Protein AF-A0A955SQE0-F1 (afdb_monomer)

Solvent-accessible surface area (backbone atoms only — not comparable to full-atom values): 15697 Å² total; per-residue (Å²): 133,98,72,90,83,87,70,55,76,90,47,38,69,68,58,36,74,71,44,60,68,70,58,31,35,57,57,47,22,46,52,68,59,46,54,46,37,74,74,75,44,63,48,78,67,49,50,52,51,53,49,46,44,50,53,52,46,59,72,72,52,54,89,82,44,66,64,66,40,36,45,58,29,38,19,47,23,47,47,42,50,53,54,48,60,70,39,79,82,28,72,89,54,41,72,68,50,52,59,51,48,52,51,45,43,61,47,44,78,75,45,61,44,72,88,66,30,67,68,52,27,52,41,32,32,35,26,36,38,45,48,22,69,75,47,81,57,75,66,22,52,49,36,33,59,57,26,50,60,50,45,53,55,47,44,71,69,36,44,39,97,55,18,37,37,50,62,50,15,54,34,54,35,44,40,50,50,47,42,53,51,52,34,38,73,67,33,43,87,83,39,41,69,56,33,61,69,64,43,47,62,52,50,50,37,31,41,55,30,50,60,64,61,36,45,97,89,52,46,74,57,72,40,69,85,30,64,84,88,78,36,74,56,58,66,56,52,26,52,75,66,72,46,75,85,69,84,82,55,58,66,45,79,30,75,79,55,19,39,36,32,40,41,59,94,92,47,74,49,79,44,84,74,39,68,82,44,55,92,86,106

Secondary structure (DSSP, 8-state):
--------TTTHHHHHTTS-HHHHHHHTT-HHHHHHHHHH---HHHHHHHHHHHHHHHHHS-TT-SGGG-HHHHHHHHHHHHHHHTSTT-GGGHHHHHHHHHHHHHHHHHH--TTT-HHHHHHHHHHHHHHHHH--SHHHHHHHHHHHHHHHHHHHHHB-TTS-BTT--HHHHHHHHHHHHHHHHHHTTTSHHHIIIIIHHHHHHHHHHHHHHS-TTSPPP--SS--TTSS--HHHHHHHHT-PPPPPPSEEEETTTTEEEEEETTEEEEEE-S-SS-TT-

Sequence (281 aa):
MNQDFAFDPNSIWEEVERLPPLVAETIHYHRFIYDWIRSEGLKDEDKRLVRKVIENWLASFPCGRGRAWHPFTVAYRSQVWIRILLEPQAEELFPKFHESLFLHGLYLEQNLETHLGGNHLFKDLSAMLMLSACFEGPTSERWFHSASQQLEREIDKQVLSDGGHYERSPMYHILVLGDLLDVRDLLQTVRSDWVANSLAPAIERMAHYLDRILHPDGEIPFFNDSVFNQAPSPALALKRAGLNRSEPNPLDLCEETGVARFTQGKLTLLFDCGKLGPDEL

Nearest PDB structures (foldseek):
  4fnv-assembly1_A  TM=7.902E-01  e=8.862E-08  Bacteroides thetaiotaomicron VPI-5482
  9dze-assembly1_B  TM=3.215E-01  e=1.327E+00  synthetic construct
  2r17-assembly2_D  TM=3.596E-01  e=5.379E+00  Homo sapiens
  8g9k-assembly1_A  TM=2.384E-01  e=2.991E+00  synthetic construct
  5jo8-assembly1_A  TM=2.023E-01  e=2.497E+00  Gallus gallus

Foldseek 3Di:
DPDDDDDDLQCRLVVLVVDDLVSSLVVLLVLVLLVCCVVPNCDPVSLVSVLSSLVVVCVPDPQPDDSSNQLLSLLSNLLSLLVCCPGPPCVVVCPSSVVVSVSSLVSLVPRQPPLVQALRNLSSLLSLLLSLLVDDDDSSVVSNVVSLVVVLVSLVVQQDPQLAGQLLELQSLLSSLVSLLSSCVSCCVPPVVSCVPRRLVSNLSSLVSLLQQADPVQDHDRQAPDDPPPGPRNVVSNVSNVHDRDDHDCWDASPASQWIWHDDDNDIDIDRPHDNGDPSD

Radius of gyration: 19.5 Å; Cα contacts (8 Å, |Δi|>4): 373; chains: 1; bounding box: 44×39×55 Å

pLDDT: mean 93.95, std 5.91, range [49.38, 98.81]

Mean predicted aligned error: 3.92 Å

Structure (mmCIF, N/CA/C/O backbone):
data_AF-A0A955SQE0-F1
#
_entry.id   AF-A0A955SQE0-F1
#
loop_
_atom_site.group_PDB
_atom_site.id
_atom_site.type_symbol
_atom_site.label_atom_id
_atom_site.label_alt_id
_atom_site.label_comp_id
_atom_site.label_asym_id
_atom_site.label_entity_id
_atom_site.label_seq_id
_atom_site.pdbx_PDB_ins_code
_atom_site.Cartn_x
_atom_site.Cartn_y
_atom_site.Cartn_z
_atom_site.occupancy
_atom_site.B_iso_or_equiv
_atom_site.auth_seq_id
_atom_site.auth_comp_id
_atom_site.auth_asym_id
_atom_site.auth_atom_id
_atom_site.pdbx_PDB_model_num
ATOM 1 N N . MET A 1 1 ? -9.727 -13.466 -5.197 1.00 49.38 1 MET A N 1
ATOM 2 C CA . MET A 1 1 ? -10.147 -14.155 -6.438 1.00 49.38 1 MET A CA 1
ATOM 3 C C . MET A 1 1 ? -9.518 -15.546 -6.413 1.00 49.38 1 MET A C 1
ATOM 5 O O . MET A 1 1 ? -8.303 -15.612 -6.342 1.00 49.38 1 MET A O 1
ATOM 9 N N . ASN A 1 2 ? -10.307 -16.627 -6.360 1.00 55.56 2 ASN A N 1
ATOM 10 C CA . ASN A 1 2 ? -9.814 -18.011 -6.201 1.00 55.56 2 ASN A CA 1
ATOM 11 C C . ASN A 1 2 ? -9.733 -18.723 -7.563 1.00 55.56 2 ASN A C 1
ATOM 13 O O . ASN A 1 2 ? -10.426 -19.715 -7.784 1.00 55.56 2 ASN A O 1
ATOM 17 N N . GLN A 1 3 ? -8.987 -18.157 -8.510 1.00 68.56 3 GLN A N 1
ATOM 18 C CA . GLN A 1 3 ? -8.774 -18.767 -9.822 1.00 68.56 3 GLN A CA 1
ATOM 19 C C . GLN A 1 3 ? -7.280 -18.811 -10.110 1.00 68.56 3 GLN A C 1
ATOM 21 O O . GLN A 1 3 ? -6.614 -17.778 -10.053 1.00 68.56 3 GLN A O 1
ATOM 26 N N . ASP A 1 4 ? -6.788 -20.005 -10.422 1.00 76.94 4 ASP A N 1
ATOM 27 C CA . ASP A 1 4 ? -5.413 -20.211 -10.852 1.00 76.94 4 ASP A CA 1
ATOM 28 C C . ASP A 1 4 ? -5.338 -20.029 -12.367 1.00 76.94 4 ASP A C 1
ATOM 30 O O . ASP A 1 4 ? -6.092 -20.649 -13.123 1.00 76.94 4 ASP A O 1
ATOM 34 N N . PHE A 1 5 ? -4.416 -19.179 -12.810 1.00 81.31 5 PHE A N 1
ATOM 35 C CA . PHE A 1 5 ? -4.117 -18.971 -14.220 1.00 81.31 5 PHE A CA 1
ATOM 36 C C . PHE A 1 5 ? -2.699 -19.456 -14.508 1.00 81.31 5 PHE A C 1
ATOM 38 O O . PHE A 1 5 ? -1.768 -19.155 -13.762 1.00 81.31 5 PHE A O 1
ATOM 45 N N . ALA A 1 6 ? -2.531 -20.187 -15.606 1.00 83.31 6 ALA A N 1
ATOM 46 C CA . ALA A 1 6 ? -1.227 -20.554 -16.140 1.00 83.31 6 ALA A CA 1
ATOM 47 C C . ALA A 1 6 ? -1.043 -19.831 -17.473 1.00 83.31 6 ALA A C 1
ATOM 49 O O . ALA A 1 6 ? -1.890 -19.960 -18.352 1.00 83.31 6 ALA A O 1
ATOM 50 N N . PHE A 1 7 ? 0.053 -19.087 -17.605 1.00 84.31 7 PHE A N 1
ATOM 51 C CA . PHE A 1 7 ? 0.367 -18.313 -18.803 1.00 84.31 7 PHE A CA 1
ATOM 52 C C . PHE A 1 7 ? 1.667 -18.810 -19.430 1.00 84.31 7 PHE A C 1
ATOM 54 O O . PHE A 1 7 ? 2.611 -19.150 -18.711 1.00 84.31 7 PHE A O 1
ATOM 61 N N . ASP A 1 8 ? 1.750 -18.795 -20.761 1.00 85.31 8 ASP A N 1
ATOM 62 C CA . ASP A 1 8 ? 3.036 -18.932 -21.444 1.00 85.31 8 ASP A CA 1
ATOM 63 C C . ASP A 1 8 ? 3.809 -17.603 -21.308 1.00 85.31 8 ASP A C 1
ATOM 65 O O . ASP A 1 8 ? 3.310 -16.553 -21.722 1.00 85.31 8 ASP A O 1
ATOM 69 N N . PRO A 1 9 ? 5.049 -17.600 -20.780 1.00 80.50 9 PRO A N 1
ATOM 70 C CA . PRO A 1 9 ? 5.869 -16.390 -20.689 1.00 80.50 9 PRO A CA 1
ATOM 71 C C . PRO A 1 9 ? 6.117 -15.662 -22.021 1.00 80.50 9 PRO A C 1
ATOM 73 O O . PRO A 1 9 ? 6.639 -14.549 -22.011 1.00 80.50 9 PRO A O 1
ATOM 76 N N . ASN A 1 10 ? 5.836 -16.290 -23.167 1.00 83.94 10 ASN A N 1
ATOM 77 C CA . ASN A 1 10 ? 5.928 -15.676 -24.493 1.00 83.94 10 ASN A CA 1
ATOM 78 C C . ASN A 1 10 ? 4.653 -14.932 -24.929 1.00 83.94 10 ASN A C 1
ATOM 80 O O . ASN A 1 10 ? 4.752 -14.069 -25.800 1.00 83.94 10 ASN A O 1
ATOM 84 N N . SER A 1 11 ? 3.486 -15.271 -24.373 1.00 88.38 11 SER A N 1
ATOM 85 C CA . SER A 1 11 ? 2.174 -14.739 -24.787 1.00 88.38 11 SER A CA 1
ATOM 86 C C . SER A 1 11 ? 1.304 -14.241 -23.633 1.00 88.38 11 SER A C 1
ATOM 88 O O . SER A 1 11 ? 0.173 -13.818 -23.874 1.00 88.38 11 SER A O 1
ATOM 90 N N . ILE A 1 12 ? 1.836 -14.221 -22.404 1.00 91.62 12 ILE A N 1
ATOM 91 C CA . ILE A 1 12 ? 1.128 -13.831 -21.177 1.00 91.62 12 ILE A CA 1
ATOM 92 C C . ILE A 1 12 ? 0.244 -12.598 -21.365 1.00 91.62 12 ILE A C 1
ATOM 94 O O . ILE A 1 12 ? -0.924 -12.622 -21.001 1.00 91.62 12 ILE A O 1
ATOM 98 N N . TRP A 1 13 ? 0.749 -11.534 -21.983 1.00 94.00 13 TRP A N 1
ATOM 99 C CA . TRP A 1 13 ? 0.010 -10.277 -22.087 1.00 94.00 13 TRP A CA 1
ATOM 100 C C . TRP A 1 13 ? -1.137 -10.297 -23.096 1.00 94.00 13 TRP A C 1
ATOM 102 O O . TRP A 1 13 ? -2.131 -9.602 -22.900 1.00 94.00 13 TRP A O 1
ATOM 112 N N . GLU A 1 14 ? -1.037 -11.116 -24.143 1.00 92.00 14 GLU A N 1
ATOM 113 C CA . GLU A 1 14 ? -2.155 -11.340 -25.061 1.00 92.00 14 GLU A CA 1
ATOM 114 C C . GLU A 1 14 ? -3.260 -12.159 -24.381 1.00 92.00 14 GLU A C 1
ATOM 116 O O . GLU A 1 14 ? -4.447 -11.892 -24.569 1.00 92.00 14 GLU A O 1
ATOM 121 N N . GLU A 1 15 ? -2.875 -13.142 -23.566 1.00 93.00 15 GLU A N 1
ATOM 122 C CA . GLU A 1 15 ? -3.807 -13.955 -22.786 1.00 93.00 15 GLU A CA 1
ATOM 123 C C . GLU A 1 15 ? -4.498 -13.127 -21.696 1.00 93.00 15 GLU A C 1
ATOM 125 O O . GLU A 1 15 ? -5.714 -13.225 -21.534 1.00 93.00 15 GLU A O 1
ATOM 130 N N . VAL A 1 16 ? -3.750 -12.258 -21.009 1.00 93.00 16 VAL A N 1
ATOM 131 C CA . VAL A 1 16 ? -4.264 -11.348 -19.975 1.00 93.00 16 VAL A CA 1
ATOM 132 C C . VAL A 1 16 ? -5.338 -10.415 -20.531 1.00 93.00 16 VAL A C 1
ATOM 134 O O . VAL A 1 16 ? -6.386 -10.267 -19.907 1.00 93.00 16 VAL A O 1
ATOM 137 N N . GLU A 1 17 ? -5.155 -9.851 -21.728 1.00 92.31 17 GLU A N 1
ATOM 138 C CA . GLU A 1 17 ? -6.157 -8.962 -22.342 1.00 92.31 17 GLU A CA 1
ATOM 139 C C . GLU A 1 17 ? -7.464 -9.671 -22.747 1.00 92.31 17 GLU A C 1
ATOM 141 O O . GLU A 1 17 ? -8.457 -9.010 -23.060 1.00 92.31 17 GLU A O 1
ATOM 146 N N . ARG A 1 18 ? -7.505 -11.010 -22.718 1.00 93.00 18 ARG A N 1
ATOM 147 C CA . ARG A 1 18 ? -8.726 -11.803 -22.954 1.00 93.00 18 ARG A CA 1
ATOM 148 C C . ARG A 1 18 ? -9.491 -12.124 -21.667 1.00 93.00 18 ARG A C 1
ATOM 150 O O . ARG A 1 18 ? -10.592 -12.672 -21.743 1.00 93.00 18 ARG A O 1
ATOM 157 N N . LEU A 1 19 ? -8.928 -11.814 -20.500 1.00 93.19 19 LEU A N 1
ATOM 158 C CA . LEU A 1 19 ? -9.557 -12.049 -19.200 1.00 93.19 19 LEU A CA 1
ATOM 159 C C . LEU A 1 19 ? -10.601 -10.970 -18.869 1.00 93.19 19 LEU A C 1
ATOM 161 O O . LEU A 1 19 ? -10.624 -9.906 -19.496 1.00 93.19 19 LEU A O 1
ATOM 165 N N . PRO A 1 20 ? -11.483 -11.204 -17.873 1.00 94.25 20 PRO A N 1
ATOM 166 C CA . PRO A 1 20 ? -12.405 -10.166 -17.433 1.00 94.25 20 PRO A CA 1
ATOM 167 C C . PRO A 1 20 ? -11.637 -8.918 -16.956 1.00 94.25 20 PRO A C 1
ATOM 169 O O . PRO A 1 20 ? -10.579 -9.069 -16.340 1.00 94.25 20 PRO A O 1
ATOM 172 N N . PRO A 1 21 ? -12.158 -7.695 -17.182 1.00 91.62 21 PRO A N 1
ATOM 173 C CA . PRO A 1 21 ? -11.388 -6.458 -17.021 1.00 91.62 21 PRO A CA 1
ATOM 174 C C . PRO A 1 21 ? -10.678 -6.304 -15.673 1.00 91.62 21 PRO A C 1
ATOM 176 O O . PRO A 1 21 ? -9.488 -6.011 -15.655 1.00 91.62 21 PRO A O 1
ATOM 179 N N . LEU A 1 22 ? -11.376 -6.571 -14.564 1.00 88.94 22 LEU A N 1
ATOM 180 C CA . LEU A 1 22 ? -10.802 -6.470 -13.219 1.00 88.94 22 LEU A CA 1
ATOM 181 C C . LEU A 1 22 ? -9.674 -7.490 -12.993 1.00 88.94 22 LEU A C 1
ATOM 183 O O . LEU A 1 22 ? -8.680 -7.188 -12.344 1.00 88.94 22 LEU A O 1
ATOM 187 N N . VAL A 1 23 ? -9.798 -8.695 -13.555 1.00 91.69 23 VAL A N 1
ATOM 188 C CA . VAL A 1 23 ? -8.747 -9.720 -13.465 1.00 91.69 23 VAL A CA 1
ATOM 189 C C . VAL A 1 23 ? -7.513 -9.263 -14.230 1.00 91.69 23 VAL A C 1
ATOM 191 O O . VAL A 1 23 ? -6.415 -9.267 -13.676 1.00 91.69 23 VAL A O 1
ATOM 194 N N . ALA A 1 24 ? -7.699 -8.811 -15.472 1.00 93.12 24 ALA A N 1
ATOM 195 C CA . ALA A 1 24 ? -6.610 -8.313 -16.303 1.00 93.12 24 ALA A CA 1
ATOM 196 C C . ALA A 1 24 ? -5.872 -7.146 -15.623 1.00 93.12 24 ALA A C 1
ATOM 198 O O . ALA A 1 24 ? -4.645 -7.143 -15.541 1.00 93.12 24 ALA A O 1
ATOM 199 N N . GLU A 1 25 ? -6.624 -6.205 -15.050 1.00 93.56 25 GLU A N 1
ATOM 200 C CA . GLU A 1 25 ? -6.087 -5.070 -14.299 1.00 93.56 25 GLU A CA 1
ATOM 201 C C . GLU A 1 25 ? -5.249 -5.513 -13.091 1.00 93.56 25 GLU A C 1
ATOM 203 O O . GLU A 1 25 ? -4.102 -5.091 -12.947 1.00 93.56 25 GLU A O 1
ATOM 208 N N . THR A 1 26 ? -5.745 -6.460 -12.286 1.00 92.38 26 THR A N 1
ATOM 209 C CA . THR A 1 26 ? -4.978 -6.982 -11.141 1.00 92.38 26 THR A CA 1
ATOM 210 C C . THR A 1 26 ? -3.695 -7.708 -11.550 1.00 92.38 26 THR A C 1
ATOM 212 O O . THR A 1 26 ? -2.695 -7.647 -10.833 1.00 92.38 26 THR A O 1
ATOM 215 N N . ILE A 1 27 ? -3.667 -8.359 -12.719 1.00 94.50 27 ILE A N 1
ATOM 216 C CA . ILE A 1 27 ? -2.445 -8.990 -13.235 1.00 94.50 27 ILE A CA 1
ATOM 217 C C . ILE A 1 27 ? -1.426 -7.921 -13.647 1.00 94.50 27 ILE A C 1
ATOM 219 O O . ILE A 1 27 ? -0.231 -8.106 -13.412 1.00 94.50 27 ILE A O 1
ATOM 223 N N . HIS A 1 28 ? -1.876 -6.763 -14.145 1.00 96.38 28 HIS A N 1
ATOM 224 C CA . HIS A 1 28 ? -1.021 -5.605 -14.432 1.00 96.38 28 HIS A CA 1
ATOM 225 C C . HIS A 1 28 ? -0.423 -4.917 -13.195 1.00 96.38 28 HIS A C 1
ATOM 227 O O . HIS A 1 28 ? 0.473 -4.082 -13.347 1.00 96.38 28 HIS A O 1
ATOM 233 N N . TYR A 1 29 ? -0.816 -5.307 -11.978 1.00 96.19 29 TYR A N 1
ATOM 234 C CA . TYR A 1 29 ? -0.094 -4.927 -10.756 1.00 96.19 29 TYR A CA 1
ATOM 235 C C . TYR A 1 29 ? 1.262 -5.634 -10.644 1.00 96.19 29 TYR A C 1
ATOM 237 O O . TYR A 1 29 ? 2.130 -5.194 -9.895 1.00 96.19 29 TYR A O 1
ATOM 245 N N . HIS A 1 30 ? 1.446 -6.744 -11.369 1.00 95.88 30 HIS A N 1
ATOM 246 C CA . HIS A 1 30 ? 2.646 -7.591 -11.367 1.00 95.88 30 HIS A CA 1
ATOM 247 C C . HIS A 1 30 ? 2.972 -8.188 -9.989 1.00 95.88 30 HIS A C 1
ATOM 249 O O . HIS A 1 30 ? 4.083 -8.666 -9.762 1.00 95.88 30 HIS A O 1
ATOM 255 N N . ARG A 1 31 ? 2.000 -8.205 -9.066 1.00 93.50 31 ARG A N 1
ATOM 256 C CA . ARG A 1 31 ? 2.168 -8.746 -7.710 1.00 93.50 31 ARG A CA 1
ATOM 257 C C . ARG A 1 31 ? 2.644 -10.201 -7.724 1.00 93.50 31 ARG A C 1
ATOM 259 O O . ARG A 1 31 ? 3.512 -10.548 -6.935 1.00 93.50 31 ARG A O 1
ATOM 266 N N . PHE A 1 32 ? 2.165 -11.003 -8.677 1.00 91.62 32 PHE A N 1
ATOM 267 C CA . PHE A 1 32 ? 2.580 -12.398 -8.846 1.00 91.62 32 PHE A CA 1
ATOM 268 C C . PHE A 1 32 ? 4.099 -12.565 -9.043 1.00 91.62 32 PHE A C 1
ATOM 270 O O . PHE A 1 32 ? 4.657 -13.568 -8.613 1.00 91.62 32 PHE A O 1
ATOM 277 N N . ILE A 1 33 ? 4.779 -11.585 -9.656 1.00 93.25 33 ILE A N 1
ATOM 278 C CA . ILE A 1 33 ? 6.238 -11.613 -9.834 1.00 93.25 33 ILE A CA 1
ATOM 279 C C . ILE A 1 33 ? 6.928 -11.462 -8.480 1.00 93.25 33 ILE A C 1
ATOM 281 O O . ILE A 1 33 ? 7.855 -12.202 -8.165 1.00 93.25 33 ILE A O 1
ATOM 285 N N . TYR A 1 34 ? 6.476 -10.505 -7.673 1.00 92.94 34 TYR A N 1
ATOM 286 C CA . TYR A 1 34 ? 7.045 -10.282 -6.350 1.00 92.94 34 TYR A CA 1
ATOM 287 C C . TYR A 1 34 ? 6.749 -11.451 -5.407 1.00 92.94 34 TYR A C 1
ATOM 289 O O . TYR A 1 34 ? 7.658 -11.921 -4.730 1.00 92.94 34 TYR A O 1
ATOM 297 N N . ASP A 1 35 ? 5.522 -11.974 -5.420 1.00 90.75 35 ASP A N 1
ATOM 298 C CA . ASP A 1 35 ? 5.147 -13.140 -4.617 1.00 90.75 35 ASP A CA 1
ATOM 299 C C . ASP A 1 35 ? 6.007 -14.371 -4.981 1.00 90.75 35 ASP A C 1
ATOM 301 O O . ASP A 1 35 ? 6.486 -15.057 -4.079 1.00 90.75 35 ASP A O 1
ATOM 305 N N . TRP A 1 36 ? 6.297 -14.589 -6.274 1.00 90.25 36 TRP A N 1
ATOM 306 C CA . TRP A 1 36 ? 7.232 -15.626 -6.740 1.00 90.25 36 TRP A CA 1
ATOM 307 C C . TRP A 1 36 ? 8.653 -15.419 -6.208 1.00 90.25 36 TRP A C 1
ATOM 309 O O . TRP A 1 36 ? 9.262 -16.339 -5.670 1.00 90.25 36 TRP A O 1
ATOM 319 N N . ILE A 1 37 ? 9.194 -14.203 -6.325 1.00 91.94 37 ILE A N 1
ATOM 320 C CA . ILE A 1 37 ? 10.549 -13.894 -5.839 1.00 91.94 37 ILE A CA 1
ATOM 321 C C . ILE A 1 37 ? 10.643 -14.118 -4.326 1.00 91.94 37 ILE A C 1
ATOM 323 O O . ILE A 1 37 ? 11.635 -14.649 -3.830 1.00 91.94 37 ILE A O 1
ATOM 327 N N . ARG A 1 38 ? 9.591 -13.761 -3.586 1.00 89.94 38 ARG A N 1
ATOM 328 C CA . ARG A 1 38 ? 9.507 -13.959 -2.136 1.00 89.94 38 ARG A CA 1
ATOM 329 C C . ARG A 1 38 ? 9.440 -15.434 -1.733 1.00 89.94 38 ARG A C 1
ATOM 331 O O . ARG A 1 38 ? 9.873 -15.745 -0.622 1.00 89.94 38 ARG A O 1
ATOM 338 N N . SER A 1 39 ? 8.907 -16.319 -2.580 1.00 89.69 39 SER A N 1
ATOM 339 C CA . SER A 1 39 ? 8.824 -17.759 -2.302 1.00 89.69 39 SER A CA 1
ATOM 340 C C . SER A 1 39 ? 10.058 -18.534 -2.769 1.00 89.69 39 SER A C 1
ATOM 342 O O . SER A 1 39 ? 10.586 -19.342 -2.008 1.00 89.69 39 SER A O 1
ATOM 344 N N . GLU A 1 40 ? 10.543 -18.274 -3.985 1.00 87.81 40 GLU A N 1
ATOM 345 C CA . GLU A 1 40 ? 11.593 -19.072 -4.642 1.00 87.81 40 GLU A CA 1
ATOM 346 C C . GLU A 1 40 ? 12.993 -18.436 -4.582 1.00 87.81 40 GLU A C 1
ATOM 348 O O . GLU A 1 40 ? 14.009 -19.112 -4.806 1.00 87.81 40 GLU A O 1
ATOM 353 N N . GLY A 1 41 ? 13.055 -17.142 -4.260 1.00 87.94 41 GLY A N 1
ATOM 354 C CA . GLY A 1 41 ? 14.237 -16.305 -4.426 1.00 87.94 41 GLY A CA 1
ATOM 355 C C . GLY A 1 41 ? 14.405 -15.808 -5.865 1.00 87.94 41 GLY A C 1
ATOM 356 O O . GLY A 1 41 ? 13.565 -16.024 -6.735 1.00 87.94 41 GLY A O 1
ATOM 357 N N . LEU A 1 42 ? 15.518 -15.119 -6.116 1.00 89.62 42 LEU A N 1
ATOM 358 C CA . LEU A 1 42 ? 15.847 -14.547 -7.421 1.00 89.62 42 LEU A CA 1
ATOM 359 C C . LEU A 1 42 ? 17.116 -15.206 -7.986 1.00 89.62 42 LEU A C 1
ATOM 361 O O . LEU A 1 42 ? 18.193 -14.607 -7.988 1.00 89.62 42 LEU A O 1
ATOM 365 N N . LYS A 1 43 ? 17.019 -16.465 -8.431 1.00 90.56 43 LYS A N 1
ATOM 366 C CA . LYS A 1 43 ? 18.139 -17.183 -9.073 1.00 90.56 43 LYS A CA 1
ATOM 367 C C . LYS A 1 43 ? 18.289 -16.721 -10.524 1.00 90.56 43 LYS A C 1
ATOM 369 O O . LYS A 1 43 ? 17.431 -16.034 -11.072 1.00 90.56 43 LYS A O 1
ATOM 374 N N . ASP A 1 44 ? 19.370 -17.113 -11.194 1.00 88.44 44 ASP A N 1
ATOM 375 C CA . ASP A 1 44 ? 19.643 -16.641 -12.561 1.00 88.44 44 ASP A CA 1
ATOM 376 C C . ASP A 1 44 ? 18.562 -17.037 -13.580 1.00 88.44 44 ASP A C 1
ATOM 378 O O . ASP A 1 44 ? 18.328 -16.317 -14.552 1.00 88.44 44 ASP A O 1
ATOM 382 N N . GLU A 1 45 ? 17.890 -18.172 -13.381 1.00 88.75 45 GLU A N 1
ATOM 383 C CA . GLU A 1 45 ? 16.743 -18.564 -14.206 1.00 88.75 45 GLU A CA 1
ATOM 384 C C . GLU A 1 45 ? 15.504 -17.699 -13.950 1.00 88.75 45 GLU A C 1
ATOM 386 O O . GLU A 1 45 ? 14.878 -17.257 -14.918 1.00 88.75 45 GLU A O 1
ATOM 391 N N . ASP A 1 46 ? 15.228 -17.35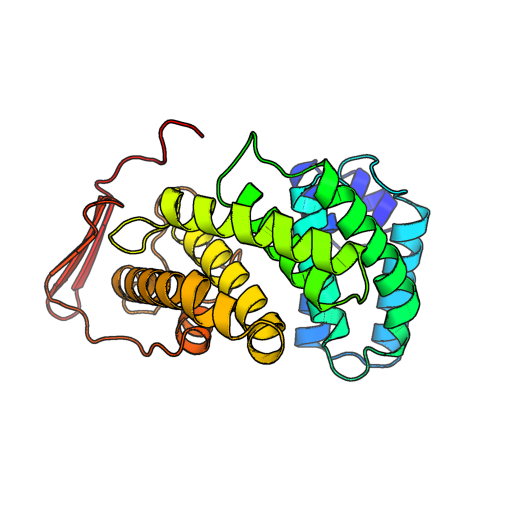8 -12.688 1.00 90.00 46 ASP A N 1
ATOM 392 C CA . ASP A 1 46 ? 14.144 -16.454 -12.301 1.00 90.00 46 ASP A CA 1
ATOM 393 C C . ASP A 1 46 ? 14.378 -15.056 -12.883 1.00 90.00 46 ASP A C 1
ATOM 395 O O . ASP A 1 46 ? 13.494 -14.497 -13.530 1.00 90.00 46 ASP A O 1
ATOM 399 N N . LYS A 1 47 ? 15.603 -14.517 -12.773 1.00 90.12 47 LYS A N 1
A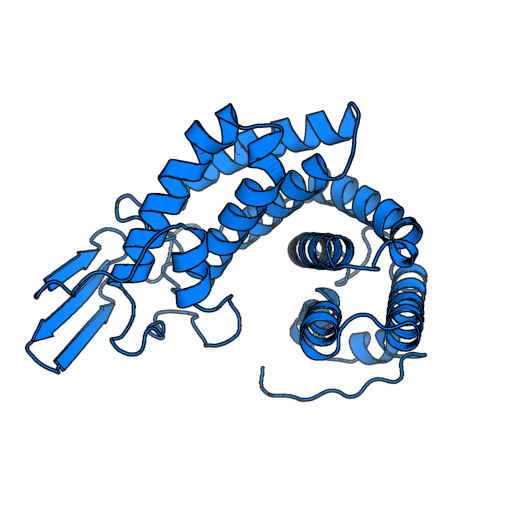TOM 400 C CA . LYS A 1 47 ? 15.978 -13.216 -13.366 1.00 90.12 47 LYS A CA 1
ATOM 401 C C . LYS A 1 47 ? 15.706 -13.179 -14.868 1.00 90.12 47 LYS A C 1
ATOM 403 O O . LYS A 1 47 ? 15.184 -12.188 -15.380 1.00 90.12 47 LYS A O 1
ATOM 408 N N . ARG A 1 48 ? 16.052 -14.253 -15.593 1.00 89.50 48 ARG A N 1
ATOM 409 C CA . ARG A 1 48 ? 15.790 -14.360 -17.040 1.00 89.50 48 ARG A CA 1
ATOM 410 C C . ARG A 1 48 ? 14.295 -14.369 -17.341 1.00 89.50 48 ARG A C 1
ATOM 412 O O . ARG A 1 48 ? 13.878 -13.688 -18.277 1.00 89.50 48 ARG A O 1
ATOM 419 N N . LEU A 1 49 ? 13.507 -15.113 -16.567 1.00 89.81 49 LEU A N 1
ATOM 420 C CA . LEU A 1 49 ? 12.058 -15.179 -16.738 1.00 89.81 49 LEU A CA 1
ATOM 421 C C . LEU A 1 49 ? 11.395 -13.826 -16.447 1.00 89.81 49 LEU A C 1
ATOM 423 O O . LEU A 1 49 ? 10.637 -13.333 -17.281 1.00 89.81 49 LEU A O 1
ATOM 427 N N . VAL A 1 50 ? 11.737 -13.192 -15.323 1.00 91.69 50 VAL A N 1
ATOM 428 C CA . VAL A 1 50 ? 11.232 -11.864 -14.943 1.00 91.69 50 VAL A CA 1
ATOM 429 C C . VAL A 1 50 ? 11.574 -10.837 -16.014 1.00 91.69 50 VAL A C 1
ATOM 431 O O . VAL A 1 50 ? 10.684 -10.137 -16.493 1.00 91.69 50 VAL A O 1
ATOM 434 N N . ARG A 1 51 ? 12.836 -10.786 -16.460 1.00 90.56 51 ARG A N 1
ATOM 435 C CA . ARG A 1 51 ? 13.262 -9.882 -17.536 1.00 90.56 51 ARG A CA 1
ATOM 436 C C . ARG A 1 51 ? 12.423 -10.086 -18.793 1.00 90.56 51 ARG A C 1
ATOM 438 O O . ARG A 1 51 ? 11.911 -9.115 -19.334 1.00 90.56 51 ARG A O 1
ATOM 445 N N . LYS A 1 52 ? 12.232 -11.335 -19.218 1.00 91.25 52 LYS A N 1
ATOM 446 C CA . LYS A 1 52 ? 11.443 -11.668 -20.408 1.00 91.25 52 LYS A CA 1
ATOM 447 C C . LYS A 1 52 ? 9.989 -11.204 -20.292 1.00 91.25 52 LYS A C 1
ATOM 449 O O . LYS A 1 52 ? 9.487 -10.563 -21.212 1.00 91.25 52 LYS A O 1
ATOM 454 N N . VAL A 1 53 ? 9.328 -11.497 -19.170 1.00 93.25 53 VAL A N 1
ATOM 455 C CA . VAL A 1 53 ? 7.934 -11.092 -18.918 1.00 93.25 53 VAL A CA 1
ATOM 456 C C . VAL A 1 53 ? 7.800 -9.567 -18.937 1.00 93.25 53 VAL A C 1
ATOM 458 O O . VAL A 1 53 ? 6.886 -9.033 -19.567 1.00 93.25 53 VAL A O 1
ATOM 461 N N . ILE A 1 54 ? 8.735 -8.856 -18.303 1.00 93.44 54 ILE A N 1
ATOM 462 C CA . ILE A 1 54 ? 8.731 -7.391 -18.218 1.00 93.44 54 ILE A CA 1
ATOM 463 C C . ILE A 1 54 ? 9.062 -6.741 -19.562 1.00 93.44 54 ILE A C 1
ATOM 465 O O . ILE A 1 54 ? 8.400 -5.788 -19.953 1.00 93.44 54 ILE A O 1
ATOM 469 N N . GLU A 1 55 ? 10.036 -7.251 -20.311 1.00 91.88 55 GLU A N 1
ATOM 470 C CA . GLU A 1 55 ? 10.355 -6.732 -21.646 1.00 91.88 55 GLU A CA 1
ATOM 471 C C . GLU A 1 55 ? 9.199 -6.943 -22.625 1.00 91.88 55 GLU A C 1
ATOM 473 O O . GLU A 1 55 ? 8.884 -6.041 -23.402 1.00 91.88 55 GLU A O 1
ATOM 478 N N . ASN A 1 56 ? 8.521 -8.092 -22.548 1.00 93.12 56 ASN A N 1
ATOM 479 C CA . ASN A 1 56 ? 7.300 -8.327 -23.311 1.00 93.12 56 ASN A CA 1
ATOM 480 C C . ASN A 1 56 ? 6.195 -7.340 -22.897 1.00 93.12 56 ASN A C 1
ATOM 482 O O . ASN A 1 56 ? 5.539 -6.775 -23.765 1.00 93.12 56 ASN A O 1
ATOM 486 N N . TRP A 1 57 ? 6.052 -7.046 -21.597 1.00 95.38 57 TRP A N 1
ATOM 487 C CA . TRP A 1 57 ? 5.079 -6.063 -21.104 1.00 95.38 57 TRP A CA 1
ATOM 488 C C . TRP A 1 57 ? 5.363 -4.664 -21.660 1.00 95.38 57 TRP A C 1
ATOM 490 O O . TRP A 1 57 ? 4.478 -4.021 -22.220 1.00 95.38 57 TRP A O 1
ATOM 500 N N . LEU A 1 58 ? 6.618 -4.217 -21.563 1.00 93.56 58 LEU A N 1
ATOM 501 C CA . LEU A 1 58 ? 7.061 -2.908 -22.047 1.00 93.56 58 LEU A CA 1
ATOM 502 C C . LEU A 1 58 ? 6.850 -2.750 -23.560 1.00 93.56 58 LEU A C 1
ATOM 504 O O . LEU A 1 58 ? 6.518 -1.660 -24.022 1.00 93.56 58 LEU A O 1
ATOM 508 N N . ALA A 1 59 ? 7.026 -3.827 -24.331 1.00 92.31 59 ALA A N 1
ATOM 509 C CA . ALA A 1 59 ? 6.778 -3.825 -25.770 1.00 92.31 59 ALA A CA 1
ATOM 510 C C . ALA A 1 59 ? 5.278 -3.769 -26.117 1.00 92.31 59 ALA A C 1
ATOM 512 O O . ALA A 1 59 ? 4.906 -3.158 -27.120 1.00 92.31 59 ALA A O 1
ATOM 513 N N . SER A 1 60 ? 4.424 -4.393 -25.302 1.00 93.19 60 SER A N 1
ATOM 514 C CA . SER A 1 60 ? 2.981 -4.496 -25.545 1.00 93.19 60 SER A CA 1
ATOM 515 C C . SER A 1 60 ? 2.177 -3.288 -25.055 1.00 93.19 60 SER A C 1
ATOM 517 O O . SER A 1 60 ? 1.169 -2.945 -25.674 1.00 93.19 60 SER A O 1
ATOM 519 N N . PHE A 1 61 ? 2.605 -2.625 -23.975 1.00 94.56 61 PHE A N 1
ATOM 520 C CA . PHE A 1 61 ? 1.824 -1.580 -23.300 1.00 94.56 61 PHE A CA 1
ATOM 521 C C . PHE A 1 61 ? 2.579 -0.246 -23.219 1.00 94.56 61 PHE A C 1
ATOM 523 O O . PHE A 1 61 ? 3.132 0.097 -22.169 1.00 94.56 61 PHE A O 1
ATOM 530 N N . PRO A 1 62 ? 2.590 0.552 -24.304 1.00 91.06 62 PRO A N 1
ATOM 531 C CA . PRO A 1 62 ? 3.209 1.874 -24.287 1.00 91.06 62 PRO A CA 1
ATOM 532 C C . PRO A 1 62 ? 2.540 2.806 -23.265 1.00 91.06 62 PRO A C 1
ATOM 534 O O . PRO A 1 62 ? 1.343 2.696 -22.996 1.00 91.06 62 PRO A O 1
ATOM 537 N N . CYS A 1 63 ? 3.325 3.756 -22.747 1.00 92.31 63 CYS A N 1
ATOM 538 C CA . CYS A 1 63 ? 2.915 4.693 -21.700 1.00 92.31 63 CYS A CA 1
ATOM 539 C C . CYS A 1 63 ? 1.558 5.367 -21.957 1.00 92.31 63 CYS A C 1
ATOM 541 O O . CYS A 1 63 ? 1.292 5.860 -23.057 1.00 92.31 63 CYS A O 1
ATOM 543 N N . GLY A 1 64 ? 0.716 5.389 -20.918 1.00 90.00 64 GLY A N 1
ATOM 544 C CA . GLY A 1 64 ? -0.571 6.083 -20.893 1.00 90.00 64 GLY A CA 1
ATOM 545 C C . GLY A 1 64 ? -1.683 5.434 -21.719 1.00 90.00 64 GLY A C 1
ATOM 546 O O . GLY A 1 64 ? -2.648 6.117 -22.062 1.00 90.00 64 GLY A O 1
ATOM 547 N N . ARG A 1 65 ? -1.566 4.149 -22.089 1.00 87.44 65 ARG A N 1
ATOM 548 C CA . ARG A 1 65 ? -2.576 3.463 -22.910 1.00 87.44 65 ARG A CA 1
ATOM 549 C C . ARG A 1 65 ? -3.198 2.252 -22.227 1.00 87.44 65 ARG A C 1
ATOM 551 O O . ARG A 1 65 ? -2.501 1.332 -21.810 1.00 87.44 65 ARG A O 1
ATOM 558 N N . GLY A 1 66 ? -4.528 2.209 -22.259 1.00 90.62 66 GLY A N 1
ATOM 559 C CA . GLY A 1 66 ? -5.317 1.054 -21.838 1.00 90.62 66 GLY A CA 1
ATOM 560 C C . GLY A 1 66 ? -5.263 0.786 -20.334 1.00 90.62 66 GLY A C 1
ATOM 561 O O . GLY A 1 66 ? -4.751 1.585 -19.552 1.00 90.62 66 GLY A O 1
ATOM 562 N N . ARG A 1 67 ? -5.796 -0.374 -19.944 1.00 90.75 67 ARG A N 1
ATOM 563 C CA . ARG A 1 67 ? -5.970 -0.783 -18.541 1.00 90.75 67 ARG A CA 1
ATOM 564 C C . ARG A 1 67 ? -4.655 -0.924 -17.781 1.00 90.75 67 ARG A C 1
ATOM 566 O O . ARG A 1 67 ? -4.572 -0.538 -16.623 1.00 90.75 67 ARG A O 1
ATOM 573 N N . ALA A 1 68 ? -3.599 -1.383 -18.454 1.00 95.12 68 ALA A N 1
ATOM 574 C CA . ALA A 1 68 ? -2.258 -1.473 -17.875 1.00 95.12 68 ALA A CA 1
ATOM 575 C C . ALA A 1 68 ? -1.721 -0.120 -17.357 1.00 95.12 68 ALA A C 1
ATOM 577 O O . ALA A 1 68 ? -0.805 -0.093 -16.528 1.00 95.12 68 ALA A O 1
ATOM 578 N N . TRP A 1 69 ? -2.289 0.992 -17.832 1.00 96.44 69 TRP A N 1
ATOM 579 C CA . TRP A 1 69 ? -1.921 2.352 -17.460 1.00 96.44 69 TRP A CA 1
ATOM 580 C C . TRP A 1 69 ? -3.015 3.113 -16.705 1.00 96.44 69 TRP A C 1
ATOM 582 O O . TRP A 1 69 ? -2.878 4.317 -16.548 1.00 96.44 69 TRP A O 1
ATOM 592 N N . HIS A 1 70 ? -4.060 2.454 -16.191 1.00 96.12 70 HIS A N 1
ATOM 593 C CA . HIS A 1 70 ? -4.930 3.100 -15.201 1.00 96.12 70 HIS A CA 1
ATOM 594 C C . HIS A 1 70 ? -4.101 3.568 -13.986 1.00 96.12 70 HIS A C 1
ATOM 596 O O . HIS A 1 70 ? -3.187 2.836 -13.590 1.00 96.12 70 HIS A O 1
ATOM 602 N N . PRO A 1 71 ? -4.374 4.744 -13.389 1.00 96.81 71 PRO A N 1
ATOM 603 C CA . PRO A 1 71 ? -3.496 5.324 -12.369 1.00 96.81 71 PRO A CA 1
ATOM 604 C C . PRO A 1 71 ? -3.270 4.406 -11.167 1.00 96.81 71 PRO A C 1
ATOM 606 O O . PRO A 1 71 ? -2.112 4.091 -10.890 1.00 96.81 71 PRO A O 1
ATOM 609 N N . PHE A 1 72 ? -4.334 3.839 -10.585 1.00 96.56 72 PHE A N 1
ATOM 610 C CA . PHE A 1 72 ? -4.211 2.860 -9.501 1.00 96.56 72 PHE A CA 1
ATOM 611 C C . PHE A 1 72 ? -3.295 1.686 -9.871 1.00 96.56 72 PHE A C 1
ATOM 613 O O . PHE A 1 72 ? -2.422 1.271 -9.106 1.00 96.5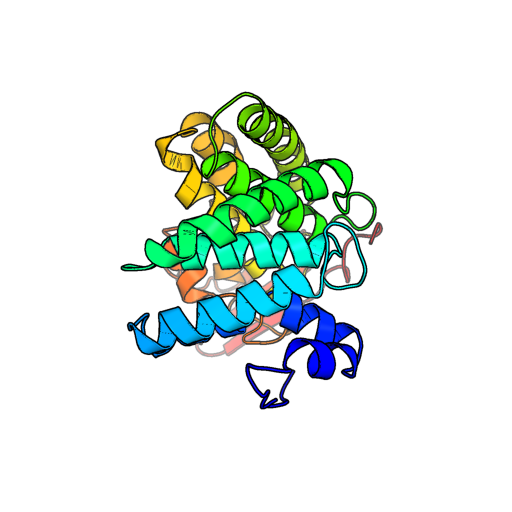6 72 PHE A O 1
ATOM 620 N N . THR A 1 73 ? -3.451 1.168 -11.093 1.00 97.38 73 THR A N 1
ATOM 621 C CA . THR A 1 73 ? -2.641 0.071 -11.636 1.00 97.38 73 THR A CA 1
ATOM 622 C C . THR A 1 73 ? -1.173 0.468 -11.762 1.00 97.38 73 THR A C 1
ATOM 624 O O . THR A 1 73 ? -0.285 -0.310 -11.403 1.00 97.38 73 THR A O 1
ATOM 627 N N . VAL A 1 74 ? -0.894 1.686 -12.235 1.00 98.44 74 VAL A N 1
ATOM 628 C CA . VAL A 1 74 ? 0.463 2.241 -12.340 1.00 98.44 74 VAL A CA 1
ATOM 629 C C . VAL A 1 74 ? 1.073 2.443 -10.956 1.00 98.44 74 VAL A C 1
ATOM 631 O O . VAL A 1 74 ? 2.231 2.073 -10.750 1.00 98.44 74 VAL A O 1
ATOM 634 N N . ALA A 1 75 ? 0.317 2.980 -10.001 1.00 98.44 75 ALA A N 1
ATOM 635 C CA . ALA A 1 75 ? 0.757 3.183 -8.629 1.00 98.44 75 ALA A CA 1
ATOM 636 C C . ALA A 1 75 ? 1.101 1.849 -7.959 1.00 98.44 75 ALA A C 1
ATOM 638 O O . ALA A 1 75 ? 2.225 1.663 -7.483 1.00 98.44 75 ALA A O 1
ATOM 639 N N . TYR A 1 76 ? 0.192 0.872 -8.020 1.00 97.94 76 TYR A N 1
ATOM 640 C CA . TYR A 1 76 ? 0.411 -0.461 -7.464 1.00 97.94 76 TYR A CA 1
ATOM 641 C C . TYR A 1 76 ? 1.632 -1.137 -8.093 1.00 97.94 76 TYR A C 1
ATOM 643 O O . TYR A 1 76 ? 2.525 -1.599 -7.375 1.00 97.94 76 TYR A O 1
ATOM 651 N N . ARG A 1 77 ? 1.717 -1.147 -9.431 1.00 98.19 77 ARG A N 1
ATOM 652 C CA . ARG A 1 77 ? 2.854 -1.729 -10.154 1.00 98.19 77 ARG A CA 1
ATOM 653 C C . ARG A 1 77 ? 4.166 -1.041 -9.791 1.00 98.19 77 ARG A C 1
ATOM 655 O O . ARG A 1 77 ? 5.161 -1.730 -9.597 1.00 98.19 77 ARG A O 1
ATOM 662 N N . SER A 1 78 ? 4.175 0.285 -9.654 1.00 98.50 78 SER A N 1
ATOM 663 C CA . SER A 1 78 ? 5.372 1.042 -9.265 1.00 98.50 78 SER A CA 1
ATOM 664 C C . SER A 1 78 ? 5.894 0.599 -7.908 1.00 98.50 78 SER A C 1
ATOM 666 O O . SER A 1 78 ? 7.074 0.287 -7.783 1.00 98.50 78 SER A O 1
ATOM 668 N N . GLN A 1 79 ? 5.018 0.474 -6.911 1.00 98.12 79 GLN A N 1
ATOM 669 C CA . GLN A 1 79 ? 5.430 -0.019 -5.600 1.00 98.12 79 GLN A CA 1
ATOM 670 C C . GLN A 1 79 ? 5.936 -1.465 -5.654 1.00 98.12 79 GLN A C 1
ATOM 672 O O . GLN A 1 79 ? 6.944 -1.788 -5.033 1.00 98.12 79 GLN A O 1
ATOM 677 N N . VAL A 1 80 ? 5.254 -2.351 -6.392 1.00 97.19 80 VAL A N 1
ATOM 678 C CA . VAL A 1 80 ? 5.691 -3.747 -6.575 1.00 97.19 80 VAL A CA 1
ATOM 679 C C . VAL A 1 80 ? 7.082 -3.796 -7.203 1.00 97.19 80 VAL A C 1
ATOM 681 O O . VAL A 1 80 ? 7.954 -4.506 -6.716 1.00 97.19 80 VAL A O 1
ATOM 684 N N . TRP A 1 81 ? 7.312 -3.009 -8.248 1.00 97.69 81 TRP A N 1
ATOM 685 C CA . TRP A 1 81 ? 8.588 -2.948 -8.952 1.00 97.69 81 TRP A CA 1
ATOM 686 C C . TRP A 1 81 ? 9.700 -2.382 -8.075 1.00 97.69 81 TRP A C 1
ATOM 688 O O . TRP A 1 81 ? 10.786 -2.947 -8.060 1.00 97.69 81 TRP A O 1
ATOM 698 N N . ILE A 1 82 ? 9.428 -1.341 -7.285 1.00 97.31 82 ILE A N 1
ATOM 699 C CA . ILE A 1 82 ? 10.385 -0.825 -6.298 1.00 97.31 82 ILE A CA 1
ATOM 700 C C . ILE A 1 82 ? 10.761 -1.922 -5.295 1.00 97.31 82 ILE A C 1
ATOM 702 O O . ILE A 1 82 ? 11.945 -2.138 -5.063 1.00 97.31 82 ILE A O 1
ATOM 706 N N . ARG A 1 83 ? 9.790 -2.679 -4.760 1.00 95.19 83 ARG A N 1
ATOM 707 C CA . ARG A 1 83 ? 10.074 -3.802 -3.845 1.00 95.19 83 ARG A CA 1
ATOM 708 C C . ARG A 1 83 ? 10.922 -4.892 -4.509 1.00 95.19 83 ARG A C 1
ATOM 710 O O . ARG A 1 83 ? 11.861 -5.367 -3.885 1.00 95.19 83 ARG A O 1
ATOM 717 N N . ILE A 1 84 ? 10.658 -5.232 -5.774 1.00 94.88 84 ILE A N 1
ATOM 718 C CA . ILE A 1 84 ? 11.491 -6.172 -6.548 1.00 94.88 84 ILE A CA 1
ATOM 719 C C . ILE A 1 84 ? 12.936 -5.668 -6.659 1.00 94.88 84 ILE A C 1
ATOM 721 O O . ILE A 1 84 ? 13.864 -6.448 -6.481 1.00 94.88 84 ILE A O 1
ATOM 725 N N . LEU A 1 85 ? 13.146 -4.377 -6.934 1.00 94.06 85 LEU A N 1
ATOM 726 C CA . LEU A 1 85 ? 14.492 -3.805 -7.061 1.00 94.06 85 LEU A CA 1
ATOM 727 C C . LEU A 1 85 ? 15.252 -3.719 -5.729 1.00 94.06 85 LEU A C 1
ATOM 729 O O . LEU A 1 85 ? 16.471 -3.573 -5.741 1.00 94.06 85 LEU A O 1
ATOM 733 N N . LEU A 1 86 ? 14.554 -3.813 -4.596 1.00 92.88 86 LEU A N 1
ATOM 734 C CA . LEU A 1 86 ? 15.160 -3.883 -3.265 1.00 92.88 86 LEU A CA 1
ATOM 735 C C . LEU A 1 86 ? 15.542 -5.314 -2.854 1.00 92.88 86 LEU A C 1
ATOM 737 O O . LEU A 1 86 ? 16.206 -5.487 -1.831 1.00 92.88 86 LEU A O 1
ATOM 741 N N . GLU A 1 87 ? 15.135 -6.336 -3.614 1.00 92.56 87 GLU A N 1
ATOM 742 C CA . GLU A 1 87 ? 15.523 -7.717 -3.331 1.00 92.56 87 GLU A CA 1
ATOM 743 C C . GLU A 1 87 ? 17.017 -7.946 -3.630 1.00 92.56 87 GLU A C 1
ATOM 745 O O . GLU A 1 87 ? 17.570 -7.377 -4.580 1.00 92.56 87 GLU A O 1
ATOM 750 N N . PRO A 1 88 ? 17.701 -8.809 -2.856 1.00 89.75 88 PRO A N 1
ATOM 751 C CA . PRO A 1 88 ? 19.082 -9.168 -3.143 1.00 89.75 88 PRO A CA 1
ATOM 752 C C . PRO A 1 88 ? 19.232 -9.732 -4.563 1.00 89.75 88 PRO A C 1
ATOM 754 O O . PRO A 1 88 ? 18.443 -10.578 -4.981 1.00 89.75 88 PRO A O 1
ATOM 757 N N . GLN A 1 89 ? 20.302 -9.349 -5.267 1.00 88.69 89 GLN A N 1
ATOM 758 C CA . GLN A 1 89 ? 20.625 -9.806 -6.630 1.00 88.69 89 GLN A CA 1
ATOM 759 C C . GLN A 1 89 ? 19.724 -9.247 -7.750 1.00 88.69 89 GLN A C 1
ATOM 761 O O . GLN A 1 89 ? 19.735 -9.772 -8.871 1.00 88.69 89 GLN A O 1
ATOM 766 N N . ALA A 1 90 ? 18.930 -8.209 -7.470 1.00 91.38 90 ALA A N 1
ATOM 767 C CA . ALA A 1 90 ? 18.057 -7.578 -8.456 1.00 91.38 90 ALA A CA 1
ATOM 768 C C . ALA A 1 90 ? 18.783 -6.604 -9.404 1.00 91.38 90 ALA A C 1
ATOM 770 O O . ALA A 1 90 ? 18.152 -6.099 -10.331 1.00 91.38 90 ALA A O 1
ATOM 771 N N . GLU A 1 91 ? 20.089 -6.355 -9.235 1.00 91.12 91 GLU A N 1
ATOM 772 C CA . GLU A 1 91 ? 20.846 -5.309 -9.944 1.00 91.12 91 GLU A CA 1
ATOM 773 C C . GLU A 1 91 ? 20.740 -5.434 -11.471 1.00 91.12 91 GLU A C 1
ATOM 775 O O . GLU A 1 91 ? 20.641 -4.438 -12.187 1.00 91.12 91 GLU A O 1
ATOM 780 N N . GLU A 1 92 ? 20.689 -6.659 -11.998 1.00 88.38 92 GLU A N 1
ATOM 781 C CA . GLU A 1 92 ? 20.556 -6.882 -13.440 1.00 88.38 92 GLU A CA 1
ATOM 782 C C . GLU A 1 92 ? 19.171 -6.533 -14.018 1.00 88.38 92 GLU A C 1
ATOM 784 O O . GLU A 1 92 ? 19.005 -6.501 -15.243 1.00 88.38 92 GLU A O 1
ATOM 789 N N . LEU A 1 93 ? 18.158 -6.342 -13.169 1.00 88.75 93 LEU A N 1
ATOM 790 C CA . LEU A 1 93 ? 16.812 -5.918 -13.568 1.00 88.75 93 LEU A CA 1
ATOM 791 C C . LEU A 1 93 ? 16.697 -4.387 -13.629 1.00 88.75 93 LEU A C 1
ATOM 793 O O . LEU A 1 93 ? 15.793 -3.866 -14.288 1.00 88.75 93 LEU A O 1
ATOM 797 N N . PHE A 1 94 ? 17.631 -3.662 -12.999 1.00 89.88 94 PHE A N 1
ATOM 798 C CA . PHE A 1 94 ? 17.541 -2.216 -12.783 1.00 89.88 94 PHE A CA 1
ATOM 799 C C . PHE A 1 94 ? 17.330 -1.416 -14.070 1.00 89.88 94 PHE A C 1
ATOM 801 O O . PHE A 1 94 ? 16.402 -0.614 -14.083 1.00 89.88 94 PHE A O 1
ATOM 808 N N . PRO A 1 95 ? 18.092 -1.608 -15.168 1.00 88.56 95 PRO A N 1
ATOM 809 C CA . PRO A 1 95 ? 18.015 -0.690 -16.306 1.00 88.56 95 PRO A CA 1
ATOM 810 C C . PRO A 1 95 ? 16.610 -0.566 -16.913 1.00 88.56 95 PRO A C 1
ATOM 812 O O . PRO A 1 95 ? 16.149 0.542 -17.175 1.00 88.56 95 PRO A O 1
ATOM 815 N N . LYS A 1 96 ? 15.903 -1.692 -17.095 1.00 86.06 96 LYS A N 1
ATOM 816 C CA . LYS A 1 96 ? 14.554 -1.709 -17.687 1.00 86.06 96 LYS A CA 1
ATOM 817 C C . LYS A 1 96 ? 13.485 -1.208 -16.726 1.00 86.06 96 LYS A C 1
ATOM 819 O O . LYS A 1 96 ? 12.591 -0.470 -17.133 1.00 86.06 96 LYS A O 1
ATOM 824 N N . PHE A 1 97 ? 13.583 -1.589 -15.456 1.00 92.19 97 PHE A N 1
ATOM 825 C CA . PHE A 1 97 ? 12.637 -1.136 -14.444 1.00 92.19 97 PHE A CA 1
ATOM 826 C C . PHE A 1 97 ? 12.790 0.361 -14.182 1.00 92.19 97 PHE A C 1
ATOM 828 O O . PHE A 1 97 ? 11.793 1.067 -14.136 1.00 92.19 97 PHE A O 1
ATOM 835 N N . HIS A 1 98 ? 14.021 0.853 -14.059 1.00 92.12 98 HIS A N 1
ATOM 836 C CA . HIS A 1 98 ? 14.327 2.242 -13.734 1.00 92.12 98 HIS A CA 1
ATOM 837 C C . HIS A 1 98 ? 13.788 3.220 -14.788 1.00 92.12 98 HIS A C 1
ATOM 839 O O . HIS A 1 98 ? 13.120 4.189 -14.437 1.00 92.12 98 HIS A O 1
ATOM 845 N N . GLU A 1 99 ? 14.000 2.951 -16.081 1.00 92.56 99 GLU A N 1
ATOM 846 C CA . GLU A 1 99 ? 13.455 3.791 -17.160 1.00 92.56 99 GLU A CA 1
ATOM 847 C C . GLU A 1 99 ? 11.918 3.842 -17.122 1.00 92.56 99 GLU A C 1
ATOM 849 O O . GLU A 1 99 ? 11.317 4.916 -17.167 1.00 92.56 99 GLU A O 1
ATOM 854 N N . SER A 1 100 ? 11.268 2.688 -16.965 1.00 95.50 100 SER A N 1
ATOM 855 C CA . SER A 1 100 ? 9.806 2.616 -16.913 1.00 95.50 100 SER A CA 1
ATOM 856 C C . SER A 1 100 ? 9.220 3.203 -15.627 1.00 95.50 100 SER A C 1
ATOM 858 O O . SER A 1 100 ? 8.156 3.811 -15.677 1.00 95.50 100 SER A O 1
ATOM 860 N N . LEU A 1 101 ? 9.888 3.055 -14.480 1.00 97.75 101 LEU A N 1
ATOM 861 C CA . LEU A 1 101 ? 9.470 3.664 -13.213 1.00 97.75 101 LEU A CA 1
ATOM 862 C C . LEU A 1 101 ? 9.507 5.190 -13.304 1.00 97.75 101 LEU A C 1
ATOM 864 O O . LEU A 1 101 ? 8.612 5.855 -12.787 1.00 97.75 101 LEU A O 1
ATOM 868 N N . PHE A 1 102 ? 10.478 5.754 -14.026 1.00 97.44 102 PHE A N 1
ATOM 869 C CA . PHE A 1 102 ? 10.494 7.191 -14.281 1.00 97.44 102 PHE A CA 1
ATOM 870 C C . PHE A 1 102 ? 9.274 7.625 -15.109 1.00 97.44 102 PHE A C 1
ATOM 872 O O . PHE A 1 102 ? 8.627 8.622 -14.786 1.00 97.44 102 PHE A O 1
ATOM 879 N N . LEU A 1 103 ? 8.903 6.844 -16.133 1.00 97.06 103 LEU A N 1
ATOM 880 C CA . LEU A 1 103 ? 7.678 7.076 -16.909 1.00 97.06 103 LEU A CA 1
ATOM 881 C C . LEU A 1 103 ? 6.407 6.909 -16.063 1.00 97.06 103 LEU A C 1
ATOM 883 O O . LEU A 1 103 ? 5.469 7.683 -16.244 1.00 97.06 103 LEU A O 1
ATOM 887 N N . HIS A 1 104 ? 6.373 5.952 -15.130 1.00 98.19 104 HIS A N 1
ATOM 888 C CA . HIS A 1 104 ? 5.273 5.824 -14.171 1.00 98.19 104 HIS A CA 1
ATOM 889 C C . HIS A 1 104 ? 5.131 7.092 -13.322 1.00 98.19 104 HIS A C 1
ATOM 891 O O . HIS A 1 104 ? 4.021 7.589 -13.174 1.00 98.19 104 HIS A O 1
ATOM 897 N N . GLY A 1 105 ? 6.237 7.652 -12.819 1.00 98.12 105 GLY A N 1
ATOM 898 C CA . GLY A 1 105 ? 6.219 8.894 -12.040 1.00 98.12 105 GLY A CA 1
ATOM 899 C C . GLY A 1 105 ? 5.701 10.092 -12.832 1.00 98.12 105 GLY A C 1
ATOM 900 O O . GLY A 1 105 ? 4.821 10.804 -12.354 1.00 98.12 105 GLY A O 1
ATOM 901 N N . LEU A 1 106 ? 6.170 10.271 -14.073 1.00 97.81 106 LEU A N 1
ATOM 902 C CA . LEU A 1 106 ? 5.664 11.326 -14.962 1.00 97.81 106 LEU A CA 1
ATOM 903 C C . LEU A 1 106 ? 4.170 11.163 -15.266 1.00 97.81 106 LEU A C 1
ATOM 905 O O . LEU A 1 106 ? 3.449 12.153 -15.373 1.00 97.81 106 LEU A O 1
ATOM 909 N N . TYR A 1 107 ? 3.710 9.920 -15.422 1.00 98.19 107 TYR A N 1
ATOM 910 C CA . TYR A 1 107 ? 2.304 9.622 -15.658 1.00 98.19 107 TYR A CA 1
ATOM 911 C C . TYR A 1 107 ? 1.450 9.923 -14.420 1.00 98.19 107 TYR A C 1
ATOM 913 O O . TYR A 1 107 ? 0.463 10.650 -14.533 1.00 98.19 107 TYR A O 1
ATOM 921 N N . LEU A 1 108 ? 1.838 9.424 -13.243 1.00 98.06 108 LEU A N 1
ATOM 922 C CA . LEU A 1 108 ? 1.107 9.641 -11.990 1.00 98.06 108 LEU A CA 1
ATOM 923 C C . LEU A 1 108 ? 1.021 11.127 -11.628 1.00 98.06 108 LEU A C 1
ATOM 925 O O . LEU A 1 108 ? -0.058 11.582 -11.266 1.00 98.06 108 LEU A O 1
ATOM 929 N N . GLU A 1 109 ? 2.096 11.902 -11.832 1.00 97.19 109 GLU A N 1
ATOM 930 C CA . GLU A 1 109 ? 2.115 13.363 -11.611 1.00 97.19 109 GLU A CA 1
ATOM 931 C C . GLU A 1 109 ? 0.965 14.086 -12.344 1.00 97.19 109 GLU A C 1
ATOM 933 O O . GLU A 1 109 ? 0.502 15.128 -11.885 1.00 97.19 109 GLU A O 1
ATOM 938 N N . GLN A 1 110 ? 0.475 13.534 -13.459 1.00 96.69 110 GLN A N 1
ATOM 939 C CA . GLN A 1 110 ? -0.590 14.123 -14.277 1.00 96.69 110 GLN A CA 1
ATOM 940 C C . GLN A 1 110 ? -1.958 13.444 -14.126 1.00 96.69 110 GLN A C 1
ATOM 942 O O . GLN A 1 110 ? -2.944 13.979 -14.629 1.00 96.69 110 GLN A O 1
ATOM 947 N N . ASN A 1 111 ? -2.032 12.273 -13.486 1.00 97.06 111 ASN A N 1
ATOM 948 C CA . ASN A 1 111 ? -3.214 11.404 -13.535 1.00 97.06 111 ASN A CA 1
ATOM 949 C C . ASN A 1 111 ? -3.667 10.890 -12.158 1.00 97.06 111 ASN A C 1
ATOM 951 O O . ASN A 1 111 ? -4.378 9.894 -12.105 1.00 97.06 111 ASN A O 1
ATOM 955 N N . LEU A 1 112 ? -3.284 11.555 -11.061 1.00 96.31 112 LEU A N 1
ATOM 956 C CA . LEU A 1 112 ? -3.754 11.206 -9.713 1.00 96.31 112 LEU A CA 1
ATOM 957 C C . LEU A 1 112 ? -5.289 11.082 -9.659 1.00 96.31 112 LEU A C 1
ATOM 959 O O . LEU A 1 112 ? -6.013 11.976 -10.119 1.00 96.31 112 LEU A O 1
ATOM 963 N N . GLU A 1 113 ? -5.795 10.030 -9.016 1.00 95.00 113 GLU A N 1
ATOM 964 C CA . GLU A 1 113 ? -7.226 9.718 -8.877 1.00 95.00 113 GLU A CA 1
ATOM 965 C C . GLU A 1 113 ? -7.948 10.598 -7.841 1.00 95.00 113 GLU A C 1
ATOM 967 O O . GLU A 1 113 ? -8.759 10.142 -7.043 1.00 95.00 113 GLU A O 1
ATOM 972 N N . THR A 1 114 ? -7.707 11.909 -7.881 1.00 92.12 114 THR A N 1
ATOM 973 C CA . THR A 1 114 ? -8.310 12.912 -6.977 1.00 92.12 114 THR A CA 1
ATOM 974 C C . THR A 1 114 ? -9.841 12.938 -6.988 1.00 92.12 114 THR A C 1
ATOM 976 O O . THR A 1 114 ? -10.453 13.374 -6.017 1.00 92.12 114 THR A O 1
ATOM 979 N N . HIS A 1 115 ? -10.458 12.467 -8.073 1.00 88.25 115 HIS A N 1
ATOM 980 C CA . HIS A 1 115 ? -11.907 12.357 -8.225 1.00 88.25 115 HIS A CA 1
ATOM 981 C C . HIS A 1 115 ? -12.488 11.095 -7.575 1.00 88.25 115 HIS A C 1
ATOM 983 O O . HIS A 1 115 ? -13.648 11.125 -7.180 1.00 88.25 115 HIS A O 1
ATOM 989 N N . LEU A 1 116 ? -11.703 10.015 -7.473 1.00 88.38 116 LEU A N 1
ATOM 990 C CA . LEU A 1 116 ? -12.078 8.822 -6.713 1.00 88.38 116 LEU A CA 1
ATOM 991 C C . LEU A 1 116 ? -11.737 9.012 -5.237 1.00 88.38 116 LEU A C 1
ATOM 993 O O . LEU A 1 116 ? -12.504 8.606 -4.385 1.00 88.38 116 LEU A O 1
ATOM 997 N N . GLY A 1 117 ? -10.614 9.659 -4.914 1.00 91.94 117 GLY A N 1
ATOM 998 C CA . GLY A 1 117 ? -10.177 9.827 -3.531 1.00 91.94 117 GLY A CA 1
ATOM 999 C C . GLY A 1 117 ? -9.806 8.490 -2.887 1.00 91.94 117 GLY A C 1
ATOM 1000 O O . GLY A 1 117 ? -9.304 7.581 -3.544 1.00 91.94 117 GLY A O 1
ATOM 1001 N N . GLY A 1 118 ? -10.017 8.385 -1.582 1.00 93.81 118 GLY A N 1
ATOM 1002 C CA . GLY A 1 118 ? -9.921 7.124 -0.862 1.00 93.81 118 GLY A CA 1
ATOM 1003 C C . GLY A 1 118 ? -8.567 6.436 -0.897 1.00 93.81 118 GLY A C 1
ATOM 1004 O O . GLY A 1 118 ? -7.514 7.064 -1.054 1.00 93.81 118 GLY A O 1
ATOM 1005 N N . ASN A 1 119 ? -8.623 5.117 -0.749 1.00 94.75 119 ASN A N 1
ATOM 1006 C CA . ASN 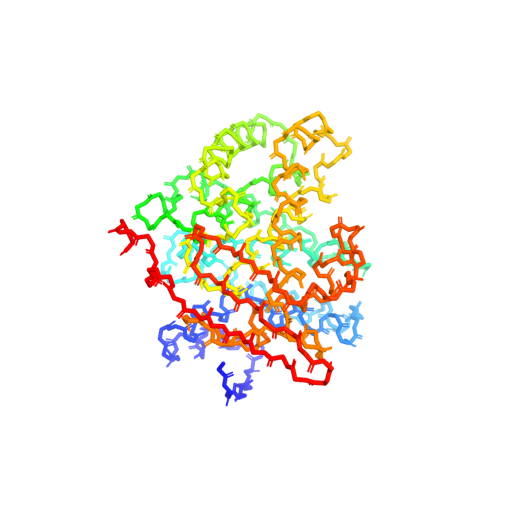A 1 119 ? -7.493 4.208 -0.811 1.00 94.75 119 ASN A CA 1
ATOM 1007 C C . ASN A 1 119 ? -6.788 4.291 -2.176 1.00 94.75 119 ASN A C 1
ATOM 1009 O O . ASN A 1 119 ? -5.572 4.122 -2.237 1.00 94.75 119 ASN A O 1
ATOM 1013 N N . HIS A 1 120 ? -7.519 4.650 -3.236 1.00 95.94 120 HIS A N 1
ATOM 1014 C CA . HIS A 1 120 ? -6.978 4.897 -4.569 1.00 95.94 120 HIS A CA 1
ATOM 1015 C C . HIS A 1 120 ? -6.018 6.089 -4.592 1.00 95.94 120 HIS A C 1
ATOM 1017 O O . HIS A 1 120 ? -4.838 5.940 -4.911 1.00 95.94 120 HIS A O 1
ATOM 1023 N N . LEU A 1 121 ? -6.477 7.260 -4.147 1.00 97.12 121 LEU A N 1
ATOM 1024 C CA . LEU A 1 121 ? -5.629 8.448 -4.071 1.00 97.12 121 LEU A CA 1
ATOM 1025 C C . LEU A 1 121 ? -4.456 8.249 -3.096 1.00 97.12 121 LEU A C 1
ATOM 1027 O O . LEU A 1 121 ? -3.340 8.685 -3.376 1.00 97.12 121 LEU A O 1
ATOM 1031 N N . PHE A 1 122 ? -4.670 7.545 -1.979 1.00 97.06 122 PHE A N 1
ATOM 1032 C CA . PHE A 1 122 ? -3.579 7.162 -1.075 1.00 97.06 122 PHE A CA 1
ATOM 1033 C C . PHE A 1 122 ? -2.526 6.296 -1.762 1.00 97.06 122 PHE A C 1
ATOM 1035 O O . PHE A 1 122 ? -1.328 6.502 -1.535 1.00 97.06 122 PHE A O 1
ATOM 1042 N N . LYS A 1 123 ? -2.957 5.354 -2.610 1.00 98.31 123 LYS A N 1
ATOM 1043 C CA . LYS A 1 123 ? -2.065 4.485 -3.376 1.00 98.31 123 LYS A CA 1
ATOM 1044 C C . LYS A 1 123 ? -1.205 5.293 -4.333 1.00 98.31 123 LYS A C 1
ATOM 1046 O O . LYS A 1 123 ? 0.016 5.123 -4.341 1.00 98.31 123 LYS A O 1
ATOM 1051 N N . ASP A 1 124 ? -1.837 6.190 -5.083 1.00 98.62 124 ASP A N 1
ATOM 1052 C CA . ASP A 1 124 ? -1.185 7.060 -6.058 1.00 98.62 124 ASP A CA 1
ATOM 1053 C C . ASP A 1 124 ? -0.131 7.956 -5.399 1.00 98.62 124 ASP A C 1
ATOM 1055 O O . ASP A 1 124 ? 1.035 7.964 -5.806 1.00 98.62 124 ASP A O 1
ATOM 1059 N N . LEU A 1 125 ? -0.518 8.666 -4.334 1.00 98.69 125 LEU A N 1
ATOM 1060 C CA . LEU A 1 125 ? 0.367 9.575 -3.603 1.00 98.69 125 LEU A CA 1
ATOM 1061 C C . LEU A 1 125 ? 1.533 8.825 -2.954 1.00 98.69 125 LEU A C 1
ATOM 1063 O O . LEU A 1 125 ? 2.685 9.249 -3.066 1.00 98.69 125 LEU A O 1
ATOM 1067 N N . SER A 1 126 ? 1.255 7.679 -2.329 1.00 98.56 126 SER A N 1
ATOM 1068 C CA . SER A 1 126 ? 2.291 6.834 -1.732 1.00 98.56 126 SER A CA 1
ATOM 1069 C C . SER A 1 126 ? 3.265 6.317 -2.788 1.00 98.56 126 SER A C 1
ATOM 1071 O O . SER A 1 126 ? 4.476 6.406 -2.601 1.00 98.56 126 SER A O 1
ATOM 1073 N N . ALA A 1 127 ? 2.774 5.836 -3.935 1.00 98.62 127 ALA A N 1
ATOM 1074 C CA . ALA A 1 127 ? 3.633 5.396 -5.031 1.00 98.62 127 ALA A CA 1
ATOM 1075 C C . ALA A 1 127 ? 4.509 6.536 -5.575 1.00 98.62 127 ALA A C 1
ATOM 1077 O O . ALA A 1 127 ? 5.701 6.335 -5.804 1.00 98.62 127 ALA A O 1
ATOM 1078 N N . MET A 1 128 ? 3.953 7.740 -5.730 1.00 98.56 128 MET A N 1
ATOM 1079 C CA . MET A 1 128 ? 4.686 8.921 -6.192 1.00 98.56 128 MET A CA 1
ATOM 1080 C C . MET A 1 128 ? 5.775 9.358 -5.197 1.00 98.56 128 MET A C 1
ATOM 1082 O O . MET A 1 128 ? 6.883 9.707 -5.609 1.00 98.56 128 MET A O 1
ATOM 1086 N N . LEU A 1 129 ? 5.516 9.257 -3.890 1.00 98.75 129 LEU A N 1
ATOM 1087 C CA . LEU A 1 129 ? 6.521 9.482 -2.845 1.00 98.75 129 LEU A CA 1
ATOM 1088 C C . LEU A 1 129 ? 7.628 8.427 -2.864 1.00 98.75 129 LEU A C 1
ATOM 1090 O O . LEU A 1 129 ? 8.804 8.780 -2.782 1.00 98.75 129 LEU A O 1
ATOM 1094 N N . MET A 1 130 ? 7.286 7.149 -3.029 1.00 98.50 130 MET A N 1
ATOM 1095 C CA . MET A 1 130 ? 8.288 6.088 -3.169 1.00 98.50 130 MET A CA 1
ATOM 1096 C C . MET A 1 130 ? 9.155 6.309 -4.415 1.00 98.50 130 MET A C 1
ATOM 1098 O O . MET A 1 130 ? 10.376 6.221 -4.332 1.00 98.50 130 MET A O 1
ATOM 1102 N N . LEU A 1 131 ? 8.551 6.682 -5.548 1.00 98.38 131 LEU A N 1
ATOM 1103 C CA . LEU A 1 131 ? 9.281 7.048 -6.764 1.00 98.38 131 LEU A CA 1
ATOM 1104 C C . LEU A 1 131 ? 10.205 8.248 -6.525 1.00 98.38 131 LEU A C 1
ATOM 1106 O O . LEU A 1 131 ? 11.344 8.228 -6.979 1.00 98.38 131 LEU A O 1
ATOM 1110 N N . SER A 1 132 ? 9.779 9.261 -5.764 1.00 98.12 132 SER A N 1
ATOM 1111 C CA . SER A 1 132 ? 10.645 10.398 -5.418 1.00 98.12 132 SER A CA 1
ATOM 1112 C C . SER A 1 132 ? 11.915 9.983 -4.663 1.00 98.12 132 SER A C 1
ATOM 1114 O O . SER A 1 132 ? 12.953 10.612 -4.841 1.00 98.12 132 SER A O 1
ATOM 1116 N N . ALA A 1 133 ? 11.864 8.894 -3.888 1.00 96.31 133 ALA A N 1
ATOM 1117 C CA . ALA A 1 133 ? 13.025 8.342 -3.190 1.00 96.31 133 ALA A CA 1
ATOM 1118 C C . ALA A 1 133 ? 13.978 7.567 -4.120 1.00 96.31 133 ALA A C 1
ATOM 1120 O O . ALA A 1 133 ? 15.148 7.388 -3.791 1.00 96.31 133 ALA A O 1
ATOM 1121 N N . CYS A 1 134 ? 13.486 7.088 -5.267 1.00 95.00 134 CYS A N 1
ATOM 1122 C CA . CYS A 1 134 ? 14.254 6.269 -6.207 1.00 95.00 134 CYS A CA 1
ATOM 1123 C C . CYS A 1 134 ? 15.060 7.080 -7.232 1.00 95.00 134 CYS A C 1
ATOM 1125 O O . CYS A 1 134 ? 15.916 6.507 -7.903 1.00 95.00 134 CYS A O 1
ATOM 1127 N N . PHE A 1 135 ? 14.784 8.377 -7.388 1.00 95.94 135 PHE A N 1
ATOM 1128 C CA . PHE A 1 135 ? 15.416 9.227 -8.399 1.00 95.94 135 PHE A CA 1
ATOM 1129 C C . PHE A 1 135 ? 15.988 10.505 -7.786 1.00 95.94 135 PHE A C 1
ATOM 1131 O O . PHE A 1 135 ? 15.494 11.024 -6.789 1.00 95.94 135 PHE A O 1
ATOM 1138 N N . GLU A 1 136 ? 16.991 11.072 -8.449 1.00 94.56 136 GLU A N 1
ATOM 1139 C CA . GLU A 1 136 ? 17.596 12.348 -8.070 1.00 94.56 136 GLU A CA 1
ATOM 1140 C C . GLU A 1 136 ? 17.240 13.464 -9.064 1.00 94.56 136 GLU A C 1
ATOM 1142 O O . GLU A 1 136 ? 16.998 13.230 -10.252 1.00 94.56 136 GLU A O 1
ATOM 1147 N N . GLY A 1 137 ? 17.258 14.707 -8.579 1.00 97.06 137 GLY A N 1
ATOM 1148 C CA . GLY A 1 137 ? 17.127 15.910 -9.396 1.00 97.06 137 GLY A CA 1
ATOM 1149 C C . GLY A 1 137 ? 15.763 16.607 -9.303 1.00 97.06 137 GLY A C 1
ATOM 1150 O O . GLY A 1 137 ? 14.898 16.234 -8.515 1.00 97.06 137 GLY A O 1
ATOM 1151 N N . PRO A 1 138 ? 15.538 17.656 -10.116 1.00 98.00 138 PRO A N 1
ATOM 1152 C CA . PRO A 1 138 ? 14.378 18.535 -9.955 1.00 98.00 138 PRO A CA 1
ATOM 1153 C C . PRO A 1 138 ? 13.029 17.825 -10.081 1.00 98.00 138 PRO A C 1
ATOM 1155 O O . PRO A 1 138 ? 12.050 18.253 -9.481 1.00 98.00 138 PRO A O 1
ATOM 1158 N N . THR A 1 139 ? 12.956 16.757 -10.875 1.00 98.19 139 THR A N 1
ATOM 1159 C CA . THR A 1 139 ? 11.718 15.994 -11.058 1.00 98.19 139 THR A CA 1
ATOM 1160 C C . THR A 1 139 ? 11.348 15.190 -9.821 1.00 98.19 139 THR A C 1
ATOM 1162 O O . THR A 1 139 ? 10.196 15.267 -9.405 1.00 98.19 139 THR A O 1
ATOM 1165 N N . SER A 1 140 ? 12.299 14.504 -9.181 1.00 97.62 140 SER A N 1
ATOM 1166 C CA . SER A 1 140 ? 12.000 13.779 -7.946 1.00 97.62 140 SER A CA 1
ATOM 1167 C C . SER A 1 140 ? 11.667 14.727 -6.798 1.00 97.62 140 SER A C 1
ATOM 1169 O O . SER A 1 140 ? 10.721 14.469 -6.059 1.00 97.62 140 SER A O 1
ATOM 1171 N N . GLU A 1 141 ? 12.335 15.882 -6.709 1.00 98.38 141 GLU A N 1
ATOM 1172 C CA . GLU A 1 141 ? 11.972 16.908 -5.726 1.00 98.38 141 GLU A CA 1
ATOM 1173 C C . GLU A 1 141 ? 10.551 17.437 -5.947 1.00 98.38 141 GLU A C 1
ATOM 1175 O O . GLU A 1 141 ? 9.789 17.546 -4.987 1.00 98.38 141 GLU A O 1
ATOM 1180 N N . ARG A 1 142 ? 10.145 17.725 -7.192 1.00 98.25 142 ARG A N 1
ATOM 1181 C CA . ARG A 1 142 ? 8.752 18.113 -7.481 1.00 98.25 142 ARG A CA 1
ATOM 1182 C C . ARG A 1 142 ? 7.765 17.028 -7.063 1.00 98.25 142 ARG A C 1
ATOM 1184 O O . ARG A 1 142 ? 6.750 17.356 -6.452 1.00 98.25 142 ARG A O 1
ATOM 1191 N N . TRP A 1 143 ? 8.063 15.764 -7.373 1.00 98.50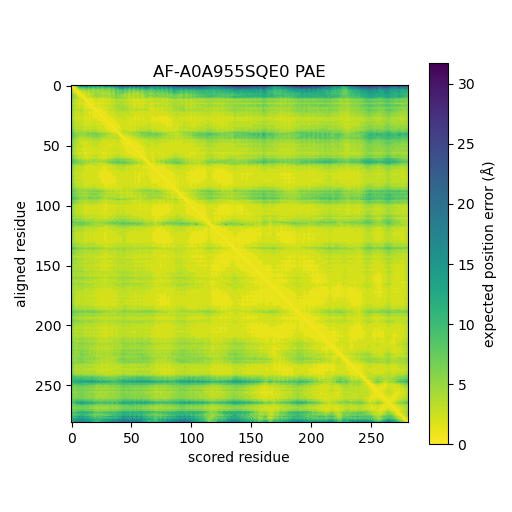 143 TRP A N 1
ATOM 1192 C CA . TRP A 1 143 ? 7.209 14.644 -6.988 1.00 98.50 143 TRP A CA 1
ATOM 1193 C C . TRP A 1 143 ? 7.051 14.555 -5.476 1.00 98.50 143 TRP A C 1
ATOM 1195 O O . TRP A 1 143 ? 5.922 14.491 -4.998 1.00 98.50 143 TRP A O 1
ATOM 1205 N N . PHE A 1 144 ? 8.158 14.647 -4.732 1.00 98.69 144 PHE A N 1
ATOM 1206 C CA . PHE A 1 144 ? 8.129 14.668 -3.275 1.00 98.69 144 PHE A CA 1
ATOM 1207 C C . PHE A 1 144 ? 7.249 15.807 -2.753 1.00 98.69 144 PHE A C 1
ATOM 1209 O O . PHE A 1 144 ? 6.306 15.540 -2.021 1.00 98.69 144 PHE A O 1
ATOM 1216 N N . HIS A 1 145 ? 7.508 17.058 -3.153 1.00 98.38 145 HIS A N 1
ATOM 1217 C CA . HIS A 1 145 ? 6.785 18.225 -2.632 1.00 98.38 145 HIS A CA 1
ATOM 1218 C C . HIS A 1 145 ? 5.286 18.191 -2.957 1.00 98.38 145 HIS A C 1
ATOM 1220 O O . HIS A 1 145 ? 4.460 18.545 -2.118 1.00 98.38 145 HIS A O 1
ATOM 1226 N N . SER A 1 146 ? 4.925 17.784 -4.177 1.00 97.94 146 SER A N 1
ATOM 1227 C CA . SER A 1 146 ? 3.525 17.717 -4.596 1.00 97.94 146 SER A CA 1
ATOM 1228 C C . SER A 1 146 ? 2.771 16.596 -3.882 1.00 97.94 146 SER A C 1
ATOM 1230 O O . SER A 1 146 ? 1.652 16.815 -3.410 1.00 97.94 146 SER A O 1
ATOM 1232 N N . ALA A 1 147 ? 3.371 15.407 -3.791 1.00 98.56 147 ALA A N 1
ATOM 1233 C CA . ALA A 1 147 ? 2.717 14.253 -3.196 1.00 98.56 147 ALA A CA 1
ATOM 1234 C C . ALA A 1 147 ? 2.682 14.334 -1.665 1.00 98.56 147 ALA A C 1
ATOM 1236 O O . ALA A 1 147 ? 1.671 13.972 -1.074 1.00 98.56 147 ALA A O 1
ATOM 1237 N N . SER A 1 148 ? 3.723 14.868 -1.014 1.00 98.62 148 SER A N 1
ATOM 1238 C CA . SER A 1 148 ? 3.770 14.998 0.449 1.00 98.62 148 SER A CA 1
ATOM 1239 C C . SER A 1 148 ? 2.710 15.964 0.968 1.00 98.62 148 SER A C 1
ATOM 1241 O O . SER A 1 148 ? 1.961 15.617 1.877 1.00 98.62 148 SER A O 1
ATOM 1243 N N . GLN A 1 149 ? 2.570 17.131 0.333 1.00 98.38 149 GLN A N 1
ATOM 1244 C CA . GLN A 1 149 ? 1.563 18.122 0.710 1.00 98.38 149 GLN A CA 1
ATOM 1245 C C . GLN A 1 149 ? 0.132 17.599 0.519 1.00 98.38 149 GLN A C 1
ATOM 1247 O O . GLN A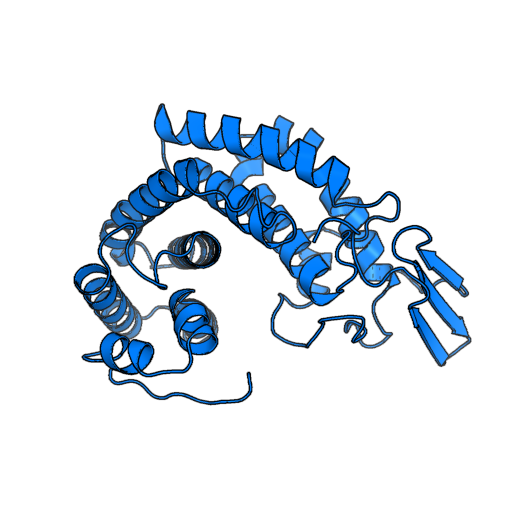 1 149 ? -0.763 17.926 1.298 1.00 98.38 149 GLN A O 1
ATOM 1252 N N . GLN A 1 150 ? -0.112 16.826 -0.541 1.00 98.38 150 GLN A N 1
ATOM 1253 C CA . GLN A 1 150 ? -1.422 16.215 -0.768 1.00 98.38 150 GLN A CA 1
ATOM 1254 C C . GLN A 1 150 ? -1.680 15.078 0.219 1.00 98.38 150 GLN A C 1
ATOM 1256 O O . GLN A 1 150 ? -2.763 15.021 0.791 1.00 98.38 150 GLN A O 1
ATOM 1261 N N . LEU A 1 151 ? -0.682 14.232 0.480 1.00 98.62 151 LEU A N 1
ATOM 1262 C CA . LEU A 1 151 ? -0.807 13.130 1.427 1.00 98.62 151 LEU A CA 1
ATOM 1263 C C . LEU A 1 151 ? -1.101 13.634 2.842 1.00 98.62 151 LEU A C 1
ATOM 1265 O O . LEU A 1 151 ? -1.933 13.046 3.511 1.00 98.62 151 LEU A O 1
ATOM 1269 N N . GLU A 1 152 ? -0.493 14.737 3.284 1.00 98.69 152 GLU A N 1
ATOM 1270 C CA . GLU A 1 152 ? -0.816 15.362 4.577 1.00 98.69 152 GLU A CA 1
ATOM 1271 C C . GLU A 1 152 ? -2.304 15.717 4.691 1.00 98.69 152 GLU A C 1
ATOM 1273 O O . GLU A 1 152 ? -2.954 15.376 5.676 1.00 98.69 152 GLU A O 1
ATOM 1278 N N . ARG A 1 153 ? -2.875 16.323 3.643 1.00 98.12 153 ARG A N 1
ATOM 1279 C CA . ARG A 1 153 ? -4.307 16.663 3.607 1.00 98.12 153 ARG A CA 1
ATOM 1280 C C . ARG A 1 153 ? -5.188 15.419 3.589 1.00 98.12 153 ARG A C 1
ATOM 1282 O O . ARG A 1 153 ? -6.229 15.399 4.239 1.00 98.12 153 ARG A O 1
ATOM 1289 N N . GLU A 1 154 ? -4.786 14.391 2.845 1.00 98.00 154 GLU A N 1
ATOM 1290 C CA . GLU A 1 154 ? -5.532 13.134 2.792 1.00 98.00 154 GLU A CA 1
ATOM 1291 C C . GLU A 1 154 ? -5.398 12.330 4.092 1.00 98.00 154 GLU A C 1
ATOM 1293 O O . GLU A 1 154 ? -6.355 11.677 4.486 1.00 98.00 154 GLU A O 1
ATOM 1298 N N . ILE A 1 155 ? -4.281 12.426 4.819 1.00 98.44 155 ILE A N 1
ATOM 1299 C CA . ILE A 1 155 ? -4.142 11.880 6.176 1.00 98.44 155 ILE A CA 1
ATOM 1300 C C . ILE A 1 155 ? -5.134 12.565 7.115 1.00 98.44 155 ILE A C 1
ATOM 1302 O O . ILE A 1 155 ? -5.891 11.870 7.790 1.00 98.44 155 ILE A O 1
ATOM 1306 N N . ASP A 1 156 ? -5.181 13.899 7.118 1.00 97.44 156 ASP A N 1
ATOM 1307 C CA . ASP A 1 156 ? -6.105 14.664 7.966 1.00 97.44 156 ASP A CA 1
ATOM 1308 C C . ASP A 1 156 ? -7.578 14.363 7.649 1.00 97.44 156 ASP A C 1
ATOM 1310 O O . ASP A 1 156 ? -8.431 14.392 8.535 1.00 97.44 156 ASP A O 1
ATOM 1314 N N . LYS A 1 157 ? -7.884 14.067 6.382 1.00 96.44 157 LYS A N 1
ATOM 1315 C CA . LYS A 1 157 ? -9.239 13.763 5.912 1.00 96.44 157 LYS A CA 1
ATOM 1316 C C . LYS A 1 157 ? -9.647 12.307 6.142 1.00 96.44 157 LYS A C 1
ATOM 1318 O O . LYS A 1 157 ? -10.782 12.048 6.533 1.00 96.44 157 LYS A O 1
ATOM 1323 N N . GLN A 1 158 ? -8.771 11.359 5.819 1.00 96.94 158 GLN A N 1
ATOM 1324 C CA . GLN A 1 158 ? -9.129 9.944 5.695 1.00 96.94 158 GLN A CA 1
ATOM 1325 C C . GLN A 1 158 ? -8.707 9.093 6.896 1.00 96.94 158 GLN A C 1
ATOM 1327 O O . GLN A 1 158 ? -9.211 7.978 7.035 1.00 96.94 158 GLN A O 1
ATOM 1332 N N . VAL A 1 159 ? -7.803 9.573 7.759 1.00 98.12 159 VAL A N 1
ATOM 1333 C CA . VAL A 1 159 ? -7.461 8.906 9.025 1.00 98.12 159 VAL A CA 1
ATOM 1334 C C . VAL A 1 159 ? -8.257 9.562 10.146 1.00 98.12 159 VAL A C 1
ATOM 1336 O O . VAL A 1 159 ? -7.922 10.647 10.618 1.00 98.12 159 VAL A O 1
ATOM 1339 N N . LEU A 1 160 ? -9.318 8.883 10.574 1.00 97.44 160 LEU A N 1
ATOM 1340 C CA . LEU A 1 160 ? -10.269 9.376 11.565 1.00 97.44 160 LEU A CA 1
ATOM 1341 C C . LEU A 1 160 ? -9.618 9.556 12.947 1.00 97.44 160 LEU A C 1
ATOM 1343 O O . LEU A 1 160 ? -8.504 9.089 13.209 1.00 97.44 160 LEU A O 1
ATOM 1347 N N . SER A 1 161 ? -10.316 10.240 13.859 1.00 97.06 161 SER A N 1
ATOM 1348 C CA . SER A 1 161 ? -9.785 10.547 15.198 1.00 97.06 161 SER A CA 1
ATOM 1349 C C . SER A 1 161 ? -9.541 9.289 16.044 1.00 97.06 161 SER A C 1
ATOM 1351 O O . SER A 1 161 ? -8.628 9.267 16.869 1.00 97.06 161 SER A O 1
ATOM 1353 N N . ASP A 1 162 ? -10.290 8.215 15.782 1.00 97.31 162 ASP A N 1
ATOM 1354 C CA . ASP A 1 162 ? -10.073 6.888 16.354 1.00 97.31 162 ASP A CA 1
ATOM 1355 C C . ASP A 1 162 ? -8.974 6.085 15.629 1.00 97.31 162 ASP A C 1
ATOM 1357 O O . ASP A 1 162 ? -8.706 4.954 16.014 1.00 97.31 162 ASP A O 1
ATOM 1361 N N . GLY A 1 163 ? -8.321 6.643 14.608 1.00 98.31 163 GLY A N 1
ATOM 1362 C CA . GLY A 1 163 ? -7.262 6.002 13.827 1.00 98.31 163 GLY A CA 1
ATOM 1363 C C . GLY A 1 163 ? -7.755 5.106 12.691 1.00 98.31 163 GLY A C 1
ATOM 1364 O O . GLY A 1 163 ? -6.936 4.610 11.918 1.00 98.31 163 GLY A O 1
ATOM 1365 N N . GLY A 1 164 ? -9.062 4.892 12.551 1.00 98.12 164 GLY A N 1
ATOM 1366 C CA . GLY A 1 164 ? -9.609 4.127 11.441 1.00 98.12 164 GLY A CA 1
ATOM 1367 C C . GLY A 1 164 ? -9.487 4.858 10.108 1.00 98.12 164 GLY A C 1
ATOM 1368 O O . GLY A 1 164 ? -9.463 6.086 10.050 1.00 98.12 164 GLY A O 1
ATOM 1369 N N . HIS A 1 165 ? -9.424 4.098 9.013 1.00 97.94 165 HIS A N 1
ATOM 1370 C CA . HIS A 1 165 ? -9.536 4.692 7.679 1.00 97.94 165 HIS A CA 1
ATOM 1371 C C . HIS A 1 165 ? -11.014 4.929 7.359 1.00 97.94 165 HIS A C 1
ATOM 1373 O O . HIS A 1 165 ? -11.859 4.084 7.663 1.00 97.94 165 HIS A O 1
ATOM 1379 N N . TYR A 1 166 ? -11.329 6.075 6.764 1.00 96.00 166 TYR A N 1
ATOM 1380 C CA . TYR A 1 166 ? -12.701 6.544 6.564 1.00 96.00 166 TYR A CA 1
ATOM 1381 C C . TYR A 1 166 ? -13.582 5.654 5.666 1.00 96.00 166 TYR A C 1
ATOM 1383 O O . TYR A 1 166 ? -14.804 5.729 5.789 1.00 96.00 166 TYR A O 1
ATOM 1391 N N . GLU A 1 167 ? -12.999 4.765 4.847 1.00 96.19 167 GLU A N 1
ATOM 1392 C CA . GLU A 1 16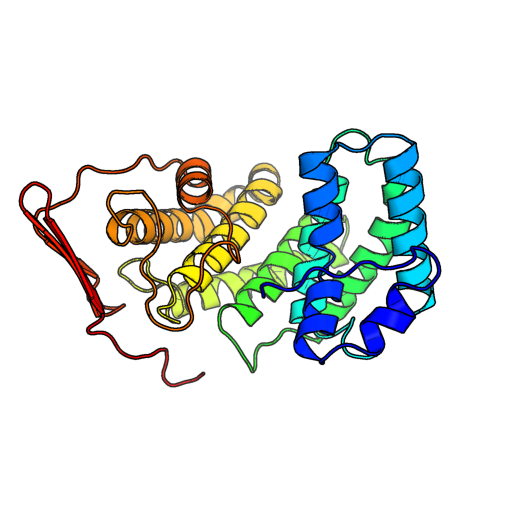7 ? -13.741 3.754 4.071 1.00 96.19 167 GLU A CA 1
ATOM 1393 C C . GLU A 1 167 ? -14.260 2.598 4.927 1.00 96.19 167 GLU A C 1
ATOM 1395 O O . GLU A 1 167 ? -15.045 1.789 4.445 1.00 96.19 167 GLU A O 1
ATOM 1400 N N . ARG A 1 168 ? -13.833 2.501 6.195 1.00 96.25 168 ARG A N 1
ATOM 1401 C CA . ARG A 1 168 ? -14.355 1.544 7.189 1.00 96.25 168 ARG A CA 1
ATOM 1402 C C . ARG A 1 168 ? -14.269 0.075 6.750 1.00 96.25 168 ARG A C 1
ATOM 1404 O O . ARG A 1 168 ? -14.920 -0.787 7.332 1.00 96.25 168 ARG A O 1
ATOM 1411 N N . SER A 1 169 ? -13.427 -0.231 5.766 1.00 96.75 169 SER A N 1
ATOM 1412 C CA . SER A 1 169 ? -13.022 -1.587 5.399 1.00 96.75 169 SER A CA 1
ATOM 1413 C C . SER A 1 169 ? -11.713 -1.923 6.123 1.00 96.75 169 SER A C 1
ATOM 1415 O O . SER A 1 169 ? -10.686 -1.292 5.848 1.00 96.75 169 SER A O 1
ATOM 1417 N N . PRO A 1 170 ? -11.700 -2.904 7.047 1.00 97.50 170 PRO A N 1
ATOM 1418 C CA . PRO A 1 170 ? -10.469 -3.415 7.647 1.00 97.50 170 PRO A CA 1
ATOM 1419 C C . PRO A 1 170 ? -9.382 -3.787 6.628 1.00 97.50 170 PRO A C 1
ATOM 1421 O O . PRO A 1 170 ? -8.201 -3.543 6.875 1.00 97.50 170 PRO A O 1
ATOM 1424 N N . MET A 1 171 ? -9.761 -4.327 5.467 1.00 97.56 171 MET A N 1
ATOM 1425 C CA . MET A 1 171 ? -8.819 -4.643 4.392 1.00 97.56 171 MET A CA 1
ATOM 1426 C C . MET A 1 171 ? -8.181 -3.379 3.798 1.00 97.56 171 MET A C 1
ATOM 1428 O O . MET A 1 171 ? -6.954 -3.315 3.686 1.00 97.56 171 MET A O 1
ATOM 1432 N N . TYR A 1 172 ? -8.981 -2.365 3.449 1.00 97.56 172 TYR A N 1
ATOM 1433 C CA . TYR A 1 172 ? -8.455 -1.099 2.924 1.00 97.56 172 TYR A CA 1
ATOM 1434 C C . TYR A 1 172 ? -7.632 -0.344 3.964 1.00 97.56 172 TYR A C 1
ATOM 1436 O O . TYR A 1 172 ? -6.573 0.181 3.633 1.00 97.56 172 TYR A O 1
ATOM 1444 N N . HIS A 1 173 ? -8.033 -0.384 5.235 1.00 98.38 173 HIS A N 1
ATOM 1445 C CA . HIS A 1 173 ? -7.245 0.181 6.324 1.00 98.38 173 HIS A CA 1
ATOM 1446 C C . HIS A 1 173 ? -5.817 -0.390 6.360 1.00 98.38 173 HIS A C 1
ATOM 1448 O O . HIS A 1 173 ? -4.854 0.371 6.458 1.00 98.38 173 HIS A O 1
ATOM 1454 N N . ILE A 1 174 ? -5.657 -1.714 6.235 1.00 98.50 174 ILE A N 1
ATOM 1455 C CA . ILE A 1 174 ? -4.326 -2.340 6.214 1.00 98.50 174 ILE A CA 1
ATOM 1456 C C . ILE A 1 174 ? -3.552 -1.970 4.945 1.00 98.50 174 ILE A C 1
ATOM 1458 O O . ILE A 1 174 ? -2.337 -1.787 5.019 1.00 98.50 174 ILE A O 1
ATOM 1462 N N . LEU A 1 175 ? -4.218 -1.852 3.793 1.00 98.00 175 LEU A N 1
ATOM 1463 C CA . LEU A 1 175 ? -3.569 -1.408 2.555 1.00 98.00 175 LEU A CA 1
ATOM 1464 C C . LEU A 1 175 ? -3.008 0.012 2.703 1.00 98.00 175 LEU A C 1
ATOM 1466 O O . LEU A 1 175 ? -1.822 0.209 2.448 1.00 98.00 175 LEU A O 1
ATOM 1470 N N . VAL A 1 176 ? -3.811 0.951 3.213 1.00 98.56 176 VAL A N 1
ATOM 1471 C CA . VAL A 1 176 ? -3.383 2.335 3.465 1.00 98.56 176 VAL A CA 1
ATOM 1472 C C . VAL A 1 176 ? -2.262 2.395 4.507 1.00 98.56 176 VAL A C 1
ATOM 1474 O O . VAL A 1 176 ? -1.246 3.053 4.283 1.00 98.56 176 VAL A O 1
ATOM 1477 N N . LEU A 1 177 ? -2.388 1.669 5.623 1.00 98.75 177 LEU A N 1
ATOM 1478 C CA . LEU A 1 177 ? -1.322 1.584 6.627 1.00 98.75 177 LEU A CA 1
ATOM 1479 C C . LEU A 1 177 ? -0.029 1.014 6.022 1.00 98.75 177 LEU A C 1
ATOM 1481 O O . LEU A 1 177 ? 1.057 1.523 6.286 1.00 98.75 177 LEU A O 1
ATOM 1485 N N . GLY A 1 178 ? -0.136 -0.027 5.195 1.00 98.31 178 GLY A N 1
ATOM 1486 C CA . GLY A 1 178 ? 0.992 -0.624 4.486 1.00 98.31 178 GLY A CA 1
ATOM 1487 C C . GLY A 1 178 ? 1.689 0.358 3.545 1.00 98.31 178 GLY A C 1
ATOM 1488 O O . GLY A 1 178 ? 2.917 0.421 3.544 1.00 98.31 178 GLY A O 1
ATOM 1489 N N . ASP A 1 179 ? 0.920 1.152 2.802 1.00 98.50 179 ASP A N 1
ATOM 1490 C CA . ASP A 1 179 ? 1.450 2.190 1.918 1.00 98.50 179 ASP A CA 1
ATOM 1491 C C . ASP A 1 179 ? 2.204 3.273 2.710 1.00 98.50 179 ASP A C 1
ATOM 1493 O O . ASP A 1 179 ? 3.337 3.614 2.364 1.00 98.50 179 ASP A O 1
ATOM 1497 N N . LEU A 1 180 ? 1.654 3.738 3.839 1.00 98.62 180 LEU A N 1
ATOM 1498 C CA . LEU A 1 180 ? 2.337 4.690 4.723 1.00 98.62 180 LEU A CA 1
ATOM 1499 C C . LEU A 1 180 ? 3.629 4.123 5.328 1.00 98.62 180 LEU A C 1
ATOM 1501 O O . LEU A 1 180 ? 4.635 4.831 5.425 1.00 98.62 180 LEU A O 1
ATOM 1505 N N . LEU A 1 181 ? 3.621 2.848 5.727 1.00 98.62 181 LEU A N 1
ATOM 1506 C CA . LEU A 1 181 ? 4.805 2.161 6.245 1.00 98.62 181 LEU A CA 1
ATOM 1507 C C . LEU A 1 181 ? 5.902 2.048 5.178 1.00 98.62 181 LEU A C 1
ATOM 1509 O O . LEU A 1 181 ? 7.072 2.250 5.492 1.00 98.62 181 LEU A O 1
ATOM 1513 N N . ASP A 1 182 ? 5.545 1.760 3.925 1.00 97.94 182 ASP A N 1
ATOM 1514 C CA . ASP A 1 182 ? 6.501 1.691 2.815 1.00 97.94 182 ASP A CA 1
ATOM 1515 C C . ASP A 1 182 ? 7.123 3.057 2.507 1.00 97.94 182 ASP A C 1
ATOM 1517 O O . ASP A 1 182 ? 8.341 3.160 2.343 1.00 97.94 182 ASP A O 1
ATOM 1521 N N . VAL A 1 183 ? 6.308 4.116 2.495 1.00 98.62 183 VAL A N 1
ATOM 1522 C CA . VAL A 1 183 ? 6.791 5.493 2.329 1.00 98.62 183 VAL A CA 1
ATOM 1523 C C . VAL A 1 183 ? 7.741 5.870 3.468 1.00 98.62 183 VAL A C 1
ATOM 1525 O O . VAL A 1 183 ? 8.831 6.382 3.208 1.00 98.62 183 VAL A O 1
ATOM 1528 N N . ARG A 1 184 ? 7.368 5.589 4.725 1.00 98.50 184 ARG A N 1
ATOM 1529 C CA . ARG A 1 184 ? 8.227 5.821 5.896 1.00 98.50 184 ARG A CA 1
ATOM 1530 C C . ARG A 1 184 ? 9.562 5.096 5.745 1.00 98.50 184 ARG A C 1
ATOM 1532 O O . ARG A 1 184 ? 10.604 5.723 5.908 1.00 98.50 184 ARG A O 1
ATOM 1539 N N . ASP A 1 185 ? 9.540 3.804 5.432 1.00 96.50 185 ASP A N 1
ATOM 1540 C CA . ASP A 1 185 ? 10.748 2.974 5.392 1.00 96.50 185 ASP A CA 1
ATOM 1541 C C . ASP A 1 185 ? 11.745 3.456 4.323 1.00 96.50 185 ASP A C 1
ATOM 1543 O O . ASP A 1 185 ? 12.954 3.421 4.565 1.00 96.50 185 ASP A O 1
ATOM 1547 N N . LEU A 1 186 ? 11.252 3.972 3.189 1.00 96.69 186 LEU A N 1
ATOM 1548 C CA . LEU A 1 186 ? 12.085 4.546 2.126 1.00 96.69 186 LEU A CA 1
ATOM 1549 C C . LEU A 1 186 ? 12.575 5.968 2.420 1.00 96.69 186 LEU A C 1
ATOM 1551 O O . LEU A 1 186 ? 13.704 6.309 2.072 1.00 96.69 186 LEU A O 1
ATOM 1555 N N . LEU A 1 187 ? 11.748 6.809 3.044 1.00 97.56 187 LEU A N 1
ATOM 1556 C CA . LEU A 1 187 ? 12.050 8.233 3.203 1.00 97.56 187 LEU A CA 1
ATOM 1557 C C . LEU A 1 187 ? 12.657 8.605 4.558 1.00 97.56 187 LEU A C 1
ATOM 1559 O O . LEU A 1 187 ? 13.225 9.688 4.676 1.00 97.56 187 LEU A O 1
ATOM 1563 N N . GLN A 1 188 ? 12.597 7.741 5.575 1.00 96.69 188 GLN A N 1
ATOM 1564 C CA . GLN A 1 188 ? 13.035 8.067 6.942 1.00 96.69 188 GLN A CA 1
ATOM 1565 C C . GLN A 1 188 ? 14.487 8.556 7.045 1.00 96.69 188 GLN A C 1
ATOM 1567 O O . GLN A 1 188 ? 14.798 9.346 7.931 1.00 96.69 188 GLN A O 1
ATOM 1572 N N . THR A 1 189 ? 15.382 8.120 6.153 1.00 94.00 189 THR A N 1
ATOM 1573 C CA . THR A 1 189 ? 16.803 8.508 6.175 1.00 94.00 189 THR A CA 1
ATOM 1574 C C . THR A 1 189 ? 17.092 9.796 5.406 1.00 94.00 189 THR A C 1
ATOM 1576 O O . THR A 1 189 ? 18.076 10.470 5.699 1.00 94.00 189 THR A O 1
ATOM 1579 N N . VAL A 1 190 ? 16.247 10.150 4.434 1.00 94.81 190 VAL A N 1
ATOM 1580 C CA . VAL A 1 190 ? 16.462 11.277 3.505 1.00 94.81 190 VAL A CA 1
ATOM 1581 C C . VAL A 1 190 ? 15.491 12.440 3.721 1.00 94.81 190 VAL A C 1
ATOM 1583 O O . VAL A 1 190 ? 15.734 13.546 3.237 1.00 94.81 190 VAL A O 1
ATOM 1586 N N . ARG A 1 191 ? 14.385 12.197 4.428 1.00 97.25 191 ARG A N 1
ATOM 1587 C CA . ARG A 1 191 ? 13.298 13.139 4.742 1.00 97.25 191 ARG A CA 1
ATOM 1588 C C . ARG A 1 191 ? 12.789 12.914 6.174 1.00 97.25 191 ARG A C 1
ATOM 1590 O O . ARG A 1 191 ? 11.584 12.940 6.418 1.00 97.25 191 ARG A O 1
ATOM 1597 N N . SER A 1 192 ? 13.708 12.677 7.114 1.00 97.25 192 SER A N 1
ATOM 1598 C CA . SER A 1 192 ? 13.416 12.310 8.510 1.00 97.25 192 SER A CA 1
ATOM 1599 C C . SER A 1 192 ? 12.392 13.221 9.182 1.00 97.25 192 SER A C 1
ATOM 1601 O O . SER A 1 192 ? 11.469 12.731 9.824 1.00 97.25 192 SER A O 1
ATOM 1603 N N . ASP A 1 193 ? 12.525 14.535 9.000 1.00 98.00 193 ASP A N 1
ATOM 1604 C CA . ASP A 1 193 ? 11.674 15.520 9.671 1.00 98.00 193 ASP A CA 1
ATOM 1605 C C . ASP A 1 193 ? 10.231 15.444 9.171 1.00 98.00 193 ASP A C 1
ATOM 1607 O O . ASP A 1 193 ? 9.291 15.476 9.961 1.00 98.00 193 ASP A O 1
ATOM 1611 N N . TRP A 1 194 ? 10.044 15.293 7.859 1.00 98.38 194 TRP A N 1
ATOM 1612 C CA . TRP A 1 194 ? 8.715 15.121 7.279 1.00 98.38 194 TRP A CA 1
ATOM 1613 C C . TRP A 1 194 ? 8.086 13.798 7.723 1.00 98.38 194 TRP A C 1
ATOM 1615 O O . TRP A 1 194 ? 6.937 13.763 8.150 1.00 98.38 194 TRP A O 1
ATOM 1625 N N . VAL A 1 195 ? 8.859 12.711 7.710 1.00 98.62 195 VAL A N 1
ATOM 1626 C CA . VAL A 1 195 ? 8.383 11.401 8.170 1.00 98.62 195 VAL A CA 1
ATOM 1627 C C . VAL A 1 195 ? 7.960 11.442 9.643 1.00 98.62 195 VAL A C 1
ATOM 1629 O O . VAL A 1 195 ? 6.890 10.938 9.986 1.00 98.62 195 VAL A O 1
ATOM 1632 N N . ALA A 1 196 ? 8.770 12.055 10.507 1.00 98.44 196 ALA A N 1
ATOM 1633 C CA . ALA A 1 196 ? 8.497 12.150 11.938 1.00 98.44 196 ALA A CA 1
ATOM 1634 C C . ALA A 1 196 ? 7.262 13.007 12.250 1.00 98.44 196 ALA A C 1
ATOM 1636 O O . ALA A 1 196 ? 6.502 12.664 13.151 1.00 98.44 196 ALA A O 1
ATOM 1637 N N . ASN A 1 197 ? 7.048 14.097 11.508 1.00 97.88 197 ASN A N 1
ATOM 1638 C CA . ASN A 1 197 ? 5.957 15.033 11.780 1.00 97.88 197 ASN A CA 1
ATOM 1639 C C . ASN A 1 197 ? 4.639 14.643 11.095 1.00 97.88 197 ASN A C 1
ATOM 1641 O O . ASN A 1 197 ? 3.580 14.790 11.700 1.00 97.88 197 ASN A O 1
ATOM 1645 N N . SER A 1 198 ? 4.698 14.137 9.861 1.00 96.94 198 SER A N 1
ATOM 1646 C CA . SER A 1 198 ? 3.510 13.926 9.023 1.00 96.94 198 SER A CA 1
ATOM 1647 C C . SER A 1 198 ? 3.049 12.466 9.004 1.00 96.94 198 SER A C 1
ATOM 1649 O O . SER A 1 198 ? 1.850 12.199 9.054 1.00 96.94 198 SER A O 1
ATOM 1651 N N . LEU A 1 199 ? 3.975 11.497 8.967 1.00 98.06 199 LEU A N 1
ATOM 1652 C CA . LEU A 1 199 ? 3.617 10.078 8.823 1.00 98.06 199 LEU A CA 1
ATOM 1653 C C . LEU A 1 199 ? 3.539 9.329 10.148 1.00 98.06 199 LEU A C 1
ATOM 1655 O O . LEU A 1 199 ? 2.582 8.588 10.375 1.00 98.06 199 LEU A O 1
ATOM 1659 N N . ALA A 1 200 ? 4.542 9.489 11.014 1.00 98.44 200 ALA A N 1
ATOM 1660 C CA . ALA A 1 200 ? 4.649 8.697 12.236 1.00 98.44 200 ALA A CA 1
ATOM 1661 C C . ALA A 1 200 ? 3.395 8.791 13.133 1.00 98.44 200 ALA A C 1
ATOM 1663 O O . ALA A 1 200 ? 2.898 7.734 13.529 1.00 98.44 200 ALA A O 1
ATOM 1664 N N . PRO A 1 201 ? 2.795 9.980 13.368 1.00 98.50 201 PRO A N 1
ATOM 1665 C CA . PRO A 1 201 ? 1.578 10.077 14.173 1.00 98.50 201 PRO A CA 1
ATOM 1666 C C . PRO A 1 201 ? 0.374 9.374 13.534 1.00 98.50 201 PRO A C 1
ATOM 1668 O O . PRO A 1 201 ? -0.466 8.823 14.242 1.00 98.50 201 PRO A O 1
ATOM 1671 N N . ALA A 1 202 ? 0.255 9.402 12.203 1.00 98.56 202 ALA A N 1
ATOM 1672 C CA . ALA A 1 202 ? -0.831 8.729 11.494 1.00 98.56 202 ALA A CA 1
ATOM 1673 C C . ALA A 1 202 ? -0.673 7.204 11.563 1.00 98.56 202 ALA A C 1
ATOM 1675 O O . ALA A 1 202 ? -1.618 6.506 11.925 1.00 98.56 202 ALA A O 1
ATOM 1676 N N . ILE A 1 203 ? 0.539 6.702 11.304 1.00 98.81 203 ILE A N 1
ATOM 1677 C CA . ILE A 1 203 ? 0.885 5.277 11.396 1.00 98.81 203 ILE A CA 1
ATOM 1678 C C . ILE A 1 203 ? 0.598 4.736 12.799 1.00 98.81 203 ILE A C 1
ATOM 1680 O O . ILE A 1 203 ? 0.007 3.667 12.923 1.00 98.81 203 ILE A O 1
ATOM 1684 N N . GLU A 1 204 ? 0.979 5.469 13.848 1.00 98.62 204 GLU A N 1
ATOM 1685 C CA . GLU A 1 204 ? 0.729 5.076 15.239 1.00 98.62 204 GLU A CA 1
ATOM 1686 C C . GLU A 1 204 ? -0.774 4.934 15.523 1.00 98.62 204 GLU A C 1
ATOM 1688 O O . GLU A 1 204 ? -1.222 3.875 15.969 1.00 98.62 204 GLU A O 1
ATOM 1693 N N . ARG A 1 205 ? -1.578 5.959 15.197 1.00 98.50 205 ARG A N 1
ATOM 1694 C CA . ARG A 1 205 ? -3.040 5.910 15.390 1.00 98.50 205 ARG A CA 1
ATOM 1695 C C . ARG A 1 205 ? -3.679 4.759 14.617 1.00 98.50 205 ARG A C 1
ATOM 1697 O O . ARG A 1 205 ? -4.491 4.025 15.179 1.00 98.50 205 ARG A O 1
ATOM 1704 N N . MET A 1 206 ? -3.293 4.580 13.354 1.00 98.81 206 MET A N 1
ATOM 1705 C CA . MET A 1 206 ? -3.805 3.502 12.510 1.00 98.81 206 MET A CA 1
ATOM 1706 C C . MET A 1 206 ? -3.425 2.120 13.049 1.00 98.81 206 MET A C 1
ATOM 1708 O O . MET A 1 206 ? -4.272 1.236 13.118 1.00 98.81 206 MET A O 1
ATOM 1712 N N . ALA A 1 207 ? -2.189 1.930 13.512 1.00 98.69 207 ALA A N 1
ATOM 1713 C CA . ALA A 1 207 ? -1.758 0.665 14.102 1.00 98.69 207 ALA A CA 1
ATOM 1714 C C . ALA A 1 207 ? -2.536 0.331 15.387 1.00 98.69 207 ALA A C 1
ATOM 1716 O O . ALA A 1 207 ? -2.963 -0.810 15.568 1.00 98.69 207 ALA A O 1
ATOM 1717 N N . HIS A 1 208 ? -2.783 1.316 16.255 1.00 98.19 208 HIS A N 1
ATOM 1718 C CA . HIS A 1 208 ? -3.611 1.123 17.450 1.00 98.19 208 HIS A CA 1
ATOM 1719 C C . HIS A 1 208 ? -5.080 0.840 17.121 1.00 98.19 208 HIS A C 1
ATOM 1721 O O . HIS A 1 208 ? -5.728 0.051 17.811 1.00 98.19 208 HIS A O 1
ATOM 1727 N N . TYR A 1 209 ? -5.628 1.461 16.075 1.00 98.31 209 TYR A N 1
ATOM 1728 C CA . TYR A 1 209 ? -6.944 1.093 15.562 1.00 98.31 209 TYR A CA 1
ATOM 1729 C C . TYR A 1 209 ? -6.966 -0.364 15.092 1.00 98.31 209 TYR A C 1
ATOM 1731 O O . TYR A 1 209 ? -7.810 -1.130 15.556 1.00 98.31 209 TYR A O 1
ATOM 1739 N N . LEU A 1 210 ? -6.004 -0.766 14.252 1.00 98.25 210 LEU A N 1
ATOM 1740 C CA . LEU A 1 210 ? -5.892 -2.135 13.761 1.00 98.25 210 LEU A CA 1
ATOM 1741 C C . LEU A 1 210 ? -5.855 -3.132 14.925 1.00 98.25 210 LEU A C 1
ATOM 1743 O O . LEU A 1 210 ? -6.687 -4.029 14.966 1.00 98.25 210 LEU A O 1
ATOM 1747 N N . ASP A 1 211 ? -4.975 -2.938 15.912 1.00 97.62 211 ASP A N 1
ATOM 1748 C CA . ASP A 1 211 ? -4.864 -3.815 17.089 1.00 97.62 211 ASP A CA 1
ATOM 1749 C C . ASP A 1 211 ? -6.209 -4.007 17.823 1.00 97.62 211 ASP A C 1
ATOM 1751 O O . ASP A 1 211 ? -6.570 -5.130 18.198 1.00 97.62 211 ASP A O 1
ATOM 1755 N N . ARG A 1 212 ? -6.998 -2.934 17.965 1.00 96.38 212 ARG A N 1
ATOM 1756 C CA . ARG A 1 212 ? -8.309 -2.977 18.631 1.00 96.38 212 ARG A CA 1
ATOM 1757 C C . ARG A 1 212 ? -9.362 -3.756 17.857 1.00 96.38 212 ARG A C 1
ATOM 1759 O O . ARG A 1 212 ? -10.207 -4.370 18.499 1.00 96.38 212 ARG A O 1
ATOM 1766 N N . ILE A 1 213 ? -9.333 -3.749 16.526 1.00 96.25 213 ILE A N 1
ATOM 1767 C CA . ILE A 1 213 ? -10.389 -4.378 15.716 1.00 96.25 213 ILE A CA 1
ATOM 1768 C C . ILE A 1 213 ? -10.105 -5.836 15.343 1.00 96.25 213 ILE A C 1
ATOM 1770 O O . ILE A 1 213 ? -10.989 -6.493 14.803 1.00 96.25 213 ILE A O 1
ATOM 1774 N N . LEU A 1 214 ? -8.907 -6.362 15.617 1.00 96.19 214 LEU A N 1
ATOM 1775 C CA . LEU A 1 214 ? -8.583 -7.755 15.295 1.00 96.19 214 LEU A CA 1
ATOM 1776 C C . LEU A 1 214 ? -9.305 -8.749 16.207 1.00 96.19 214 LEU A C 1
ATOM 1778 O O . LEU A 1 214 ? -9.410 -8.575 17.429 1.00 96.19 214 LEU A O 1
ATOM 1782 N N . HIS A 1 215 ? -9.688 -9.872 15.610 1.00 95.38 215 HIS A N 1
ATOM 1783 C CA . HIS A 1 215 ? -10.103 -11.064 16.329 1.00 95.38 215 HIS A CA 1
ATOM 1784 C C . HIS A 1 215 ? -8.966 -11.614 17.220 1.00 95.38 215 HIS A C 1
ATOM 1786 O O . HIS A 1 215 ? -7.791 -11.260 17.059 1.00 95.38 215 HIS A O 1
ATOM 1792 N N . PRO A 1 216 ? -9.282 -12.483 18.201 1.00 93.69 216 PRO A N 1
ATOM 1793 C CA . PRO A 1 216 ? -8.265 -13.106 19.053 1.00 93.69 216 PRO A CA 1
ATOM 1794 C C . PRO A 1 216 ? -7.216 -13.931 18.295 1.00 93.69 216 PRO A C 1
ATOM 1796 O O . PRO A 1 216 ? -6.099 -14.069 18.782 1.00 93.69 216 PRO A O 1
ATOM 1799 N N . ASP A 1 217 ? -7.556 -14.457 17.116 1.00 94.19 217 ASP A N 1
ATOM 1800 C CA . ASP A 1 217 ? -6.629 -15.160 16.219 1.00 94.19 217 ASP A CA 1
ATOM 1801 C C . ASP A 1 217 ? -5.682 -14.216 15.451 1.00 94.19 217 ASP A C 1
ATOM 1803 O O . ASP A 1 217 ? -4.720 -14.678 14.843 1.00 94.19 217 ASP A O 1
ATOM 1807 N N . GLY A 1 218 ? -5.900 -12.901 15.541 1.00 94.62 218 GLY A N 1
ATOM 1808 C CA . GLY A 1 218 ? -5.098 -11.880 14.874 1.00 94.62 218 GLY A CA 1
ATOM 1809 C C . GLY A 1 218 ? -5.589 -11.512 13.475 1.00 94.62 218 GLY A C 1
ATOM 1810 O O . GLY A 1 218 ? -4.919 -10.717 12.817 1.00 94.62 218 GLY A O 1
ATOM 1811 N N . GLU A 1 219 ? -6.733 -12.039 13.037 1.00 96.06 219 GLU A N 1
ATOM 1812 C CA . GLU A 1 219 ? -7.326 -11.721 11.740 1.00 96.06 219 GLU A CA 1
ATOM 1813 C C . GLU A 1 219 ? -8.356 -10.587 11.820 1.00 96.06 219 GLU A C 1
ATOM 1815 O O . GLU A 1 219 ? -8.874 -10.233 12.884 1.00 96.06 219 GLU A O 1
ATOM 1820 N N . ILE A 1 220 ? -8.634 -9.981 10.665 1.00 96.88 220 ILE A N 1
ATOM 1821 C CA . ILE A 1 220 ? -9.609 -8.892 10.535 1.00 96.88 220 ILE A CA 1
ATOM 1822 C C . ILE A 1 220 ? -11.058 -9.401 10.529 1.00 96.88 220 ILE A C 1
ATOM 1824 O O . ILE A 1 220 ? -11.319 -10.495 10.025 1.00 96.88 220 ILE A O 1
ATOM 1828 N N . PRO A 1 221 ? -12.024 -8.597 11.006 1.00 96.19 221 PRO A N 1
ATOM 1829 C CA . PRO A 1 221 ? -13.433 -8.848 10.744 1.00 96.19 221 PRO A CA 1
ATOM 1830 C C . PRO A 1 221 ? -13.767 -8.554 9.275 1.00 96.19 221 PRO A C 1
ATOM 1832 O O . PRO A 1 221 ? -13.185 -7.667 8.648 1.00 96.19 221 PRO A O 1
ATOM 1835 N N . PHE A 1 222 ? -14.757 -9.258 8.728 1.00 95.12 222 PHE A N 1
ATOM 1836 C CA . PHE A 1 222 ? -15.269 -9.029 7.370 1.00 95.12 222 PHE A CA 1
ATOM 1837 C C . PHE A 1 222 ? -16.327 -7.924 7.327 1.00 95.12 222 PHE A C 1
ATOM 1839 O O . PHE A 1 222 ? -17.450 -8.135 6.873 1.00 95.12 222 PHE A O 1
ATOM 1846 N N . PHE A 1 223 ? -15.976 -6.753 7.852 1.00 95.12 223 PHE A N 1
ATOM 1847 C CA . PHE A 1 223 ? -16.816 -5.566 7.737 1.00 95.12 223 PHE A CA 1
ATOM 1848 C C . PHE A 1 223 ? -16.597 -4.885 6.387 1.00 95.12 223 PHE A C 1
ATOM 1850 O O . PHE A 1 223 ? -15.463 -4.790 5.904 1.00 95.12 223 PHE A O 1
ATOM 1857 N N . ASN A 1 224 ? -17.695 -4.414 5.794 1.00 93.19 224 ASN A N 1
ATOM 1858 C CA . ASN A 1 224 ? -17.729 -3.794 4.469 1.00 93.19 224 ASN A CA 1
ATOM 1859 C C . ASN A 1 224 ? -16.998 -4.654 3.417 1.00 93.19 224 ASN A C 1
ATOM 1861 O O . ASN A 1 224 ? -17.112 -5.882 3.441 1.00 93.19 224 ASN A O 1
ATOM 1865 N N . ASP A 1 225 ? -16.272 -4.044 2.478 1.00 92.44 225 ASP A N 1
ATOM 1866 C CA . ASP A 1 225 ? -15.551 -4.778 1.432 1.00 92.44 225 ASP A CA 1
ATOM 1867 C C . ASP A 1 225 ? -14.195 -5.286 1.948 1.00 92.44 225 ASP A C 1
ATOM 1869 O O . ASP A 1 225 ? -13.134 -4.730 1.657 1.00 92.44 225 ASP A O 1
ATOM 1873 N N . SER A 1 226 ? -14.240 -6.303 2.814 1.00 94.38 226 SER A N 1
ATOM 1874 C CA . SER A 1 226 ? -13.054 -6.929 3.402 1.00 94.38 226 SER A CA 1
ATOM 1875 C C . SER A 1 226 ? -13.004 -8.423 3.145 1.00 94.38 226 SER A C 1
ATOM 1877 O O . SER A 1 226 ? -13.931 -9.169 3.458 1.00 94.38 226 SER A O 1
ATOM 1879 N N . VAL A 1 227 ? -11.852 -8.874 2.657 1.00 93.88 227 VAL A N 1
ATOM 1880 C CA . VAL A 1 227 ? -11.515 -10.288 2.490 1.00 93.88 227 VAL A CA 1
ATOM 1881 C C . VAL A 1 227 ? -10.074 -10.542 2.929 1.00 93.88 227 VAL A C 1
ATOM 1883 O O . VAL A 1 227 ? -9.233 -9.641 2.935 1.00 93.88 227 VAL A O 1
ATOM 1886 N N . PHE A 1 228 ? -9.757 -11.790 3.266 1.00 91.44 228 PHE A N 1
ATOM 1887 C CA . PHE A 1 228 ? -8.383 -12.175 3.587 1.00 91.44 228 PHE A CA 1
ATOM 1888 C C . PHE A 1 228 ? -7.452 -12.123 2.365 1.00 91.44 228 PHE A C 1
ATOM 1890 O O . PHE A 1 228 ? -7.879 -12.207 1.210 1.00 91.44 228 PHE A O 1
ATOM 1897 N N . ASN A 1 229 ? -6.146 -12.049 2.640 1.00 86.62 229 ASN A N 1
ATOM 1898 C CA . ASN A 1 229 ? -5.040 -12.205 1.684 1.00 86.62 229 ASN A CA 1
ATOM 1899 C C . ASN A 1 229 ? -4.941 -11.157 0.557 1.00 86.62 229 ASN A C 1
ATOM 1901 O O . ASN A 1 229 ? -4.070 -11.265 -0.309 1.00 86.62 229 ASN A O 1
ATOM 1905 N N . GLN A 1 230 ? -5.781 -10.121 0.559 1.00 89.38 230 GLN A N 1
ATOM 1906 C CA . GLN A 1 230 ? -5.654 -8.999 -0.380 1.00 89.38 230 GLN A CA 1
ATOM 1907 C C . GLN A 1 230 ? -4.752 -7.876 0.155 1.00 89.38 230 GLN A C 1
ATOM 1909 O O . GLN A 1 230 ? -4.101 -7.203 -0.643 1.00 89.38 230 GLN A O 1
ATOM 1914 N N . ALA A 1 231 ? -4.616 -7.755 1.477 1.00 91.38 231 ALA A N 1
ATOM 1915 C CA . ALA A 1 231 ? -3.682 -6.860 2.162 1.00 91.38 231 ALA A CA 1
ATOM 1916 C C . ALA A 1 231 ? -2.513 -7.645 2.804 1.00 91.38 231 ALA A C 1
ATOM 1918 O O . ALA A 1 231 ? -2.604 -8.872 2.931 1.00 91.38 231 ALA A O 1
ATOM 1919 N N . PRO A 1 232 ? -1.414 -6.980 3.219 1.00 89.62 232 PRO A N 1
ATOM 1920 C CA . PRO A 1 232 ? -0.424 -7.576 4.119 1.00 89.62 232 PRO A CA 1
ATOM 1921 C C . PRO A 1 232 ? -1.075 -8.171 5.375 1.00 89.62 232 PRO A C 1
ATOM 1923 O O . PRO A 1 232 ? -2.147 -7.733 5.785 1.00 89.62 232 PRO A O 1
ATOM 1926 N N . SER A 1 233 ? -0.430 -9.144 6.026 1.00 95.25 233 SER A N 1
ATOM 1927 C CA . SER A 1 233 ? -0.998 -9.692 7.263 1.00 95.25 233 SER A CA 1
ATOM 1928 C C . SER A 1 233 ? -1.044 -8.626 8.372 1.00 95.25 233 SER A C 1
ATOM 1930 O O . SER A 1 233 ? -0.090 -7.844 8.501 1.00 95.25 233 SER A O 1
ATOM 1932 N N . PRO A 1 234 ? -2.091 -8.604 9.221 1.00 97.31 234 PRO A N 1
ATOM 1933 C CA . PRO A 1 234 ? -2.189 -7.630 10.308 1.00 97.31 234 PRO A CA 1
ATOM 1934 C C . PRO A 1 234 ? -0.983 -7.675 11.251 1.00 97.31 234 PRO A C 1
ATOM 1936 O O . PRO A 1 234 ? -0.433 -6.641 11.625 1.00 97.31 234 PRO A O 1
ATOM 1939 N N . ALA A 1 235 ? -0.505 -8.881 11.570 1.00 96.94 235 ALA A N 1
ATOM 1940 C CA . ALA A 1 235 ? 0.671 -9.079 12.411 1.00 96.94 235 ALA A CA 1
ATOM 1941 C C . ALA A 1 235 ? 1.939 -8.432 11.824 1.00 96.94 235 ALA A C 1
ATOM 1943 O O . ALA A 1 235 ? 2.733 -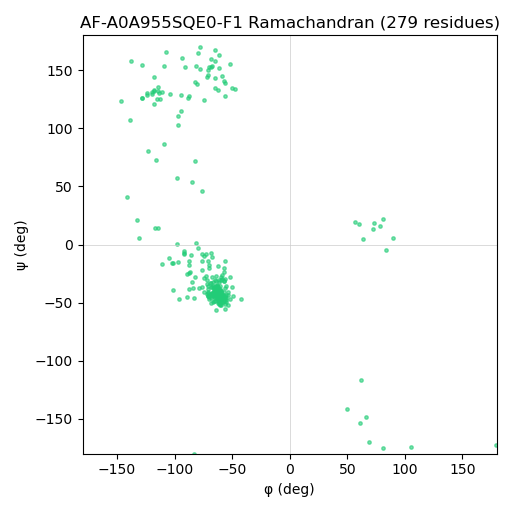7.848 12.563 1.00 96.94 235 ALA A O 1
ATOM 1944 N N . LEU A 1 236 ? 2.136 -8.507 10.500 1.00 96.19 236 LEU A N 1
ATOM 1945 C CA . LEU A 1 236 ? 3.268 -7.854 9.843 1.00 96.19 236 LEU A CA 1
ATOM 1946 C C . LEU A 1 236 ? 3.126 -6.330 9.880 1.00 96.19 236 LEU A C 1
ATOM 1948 O O . LEU A 1 236 ? 4.111 -5.650 10.165 1.00 96.19 236 LEU A O 1
ATOM 1952 N N . ALA A 1 237 ? 1.926 -5.801 9.623 1.00 97.81 237 ALA A N 1
ATOM 1953 C CA . ALA A 1 237 ? 1.663 -4.364 9.673 1.00 97.81 237 ALA A CA 1
ATOM 1954 C C . ALA A 1 237 ? 1.933 -3.789 11.075 1.00 97.81 237 ALA A C 1
ATOM 1956 O O . ALA A 1 237 ? 2.703 -2.839 11.203 1.00 97.81 237 ALA A O 1
ATOM 1957 N N . LEU A 1 238 ? 1.405 -4.423 12.130 1.00 98.31 238 LEU A N 1
ATOM 1958 C CA . LEU A 1 238 ? 1.642 -4.027 13.526 1.00 98.31 238 LEU A CA 1
ATOM 1959 C C . LEU A 1 238 ? 3.130 -4.090 13.893 1.00 98.31 238 LEU A C 1
ATOM 1961 O O . LEU A 1 238 ? 3.688 -3.122 14.409 1.00 98.31 238 LEU A O 1
ATOM 1965 N N . LYS A 1 239 ? 3.811 -5.187 13.535 1.00 97.69 239 LYS A N 1
ATOM 1966 C CA . LYS A 1 239 ? 5.252 -5.335 13.768 1.00 97.69 239 LYS A CA 1
ATOM 1967 C C . LYS A 1 239 ? 6.058 -4.231 13.080 1.00 97.69 239 LYS A C 1
ATOM 1969 O O . LYS A 1 239 ? 6.966 -3.675 13.692 1.00 97.69 239 LYS A O 1
ATOM 1974 N N . ARG A 1 240 ? 5.744 -3.903 11.821 1.00 97.44 240 ARG A N 1
ATOM 1975 C CA . ARG A 1 240 ? 6.396 -2.807 11.080 1.00 97.44 240 ARG A CA 1
ATOM 1976 C C . ARG A 1 240 ? 6.077 -1.439 11.677 1.00 97.44 240 ARG A C 1
ATOM 1978 O O . ARG A 1 240 ? 6.934 -0.560 11.643 1.00 97.44 240 ARG A O 1
ATOM 1985 N N . ALA A 1 241 ? 4.891 -1.255 12.245 1.00 97.88 241 ALA A N 1
ATOM 1986 C CA . ALA A 1 241 ? 4.535 -0.054 12.995 1.00 97.88 241 ALA A CA 1
ATOM 1987 C C . ALA A 1 241 ? 5.229 0.031 14.370 1.00 97.88 241 ALA A C 1
ATOM 1989 O O . ALA A 1 241 ? 5.163 1.071 15.013 1.00 97.88 241 ALA A O 1
ATOM 1990 N N . GLY A 1 242 ? 5.926 -1.025 14.810 1.00 96.94 242 GLY A N 1
ATOM 1991 C CA . GLY A 1 242 ? 6.567 -1.081 16.125 1.00 96.94 242 GLY A CA 1
ATOM 1992 C C . GLY A 1 242 ? 5.592 -1.368 17.270 1.00 96.94 242 GLY A C 1
ATOM 1993 O O . GLY A 1 242 ? 5.944 -1.160 18.428 1.00 96.94 242 GLY A O 1
ATOM 1994 N N . LEU A 1 243 ? 4.386 -1.855 16.960 1.00 95.81 243 LEU A N 1
ATOM 1995 C CA . LEU A 1 243 ? 3.333 -2.131 17.931 1.00 95.81 243 LEU A CA 1
ATOM 1996 C C . LEU A 1 243 ? 3.211 -3.638 18.192 1.00 95.81 243 LEU A C 1
ATOM 1998 O O . LEU A 1 243 ? 3.089 -4.446 17.270 1.00 95.81 243 LEU A O 1
ATOM 2002 N N . ASN A 1 244 ? 3.222 -4.015 19.470 1.00 91.88 244 ASN A N 1
ATOM 2003 C CA . ASN A 1 244 ? 2.866 -5.363 19.910 1.00 91.88 244 ASN A CA 1
ATOM 2004 C C . ASN A 1 244 ? 1.368 -5.429 20.223 1.00 91.88 244 ASN A C 1
ATOM 2006 O O . ASN A 1 244 ? 0.784 -4.423 20.618 1.00 91.88 244 ASN A O 1
ATOM 2010 N N . ARG A 1 245 ? 0.772 -6.622 20.090 1.00 91.25 245 ARG A N 1
ATOM 2011 C CA . ARG A 1 245 ? -0.635 -6.857 20.447 1.00 91.25 245 ARG A CA 1
ATOM 2012 C C . ARG A 1 245 ? -0.876 -6.471 21.905 1.00 91.25 245 ARG A C 1
ATOM 2014 O O . ARG A 1 245 ? -0.168 -6.959 22.789 1.00 91.25 245 ARG A O 1
ATOM 2021 N N . SER A 1 246 ? -1.880 -5.637 22.139 1.00 88.12 246 SER A N 1
ATOM 2022 C CA . SER A 1 246 ? -2.314 -5.286 23.489 1.00 88.12 246 SER A CA 1
ATOM 2023 C C . SER A 1 246 ? -3.221 -6.374 24.060 1.00 88.12 246 SER A C 1
ATOM 2025 O O . SER A 1 246 ? -3.919 -7.078 23.323 1.00 88.12 246 SER A O 1
ATOM 2027 N N . GLU A 1 247 ? -3.257 -6.491 25.388 1.00 86.50 247 GLU A N 1
ATOM 2028 C CA . GLU A 1 247 ? -4.327 -7.244 26.044 1.00 86.50 247 GLU A CA 1
ATOM 2029 C C . GLU A 1 247 ? -5.675 -6.568 25.736 1.00 86.50 247 GLU A C 1
ATOM 2031 O O . GLU A 1 247 ? -5.775 -5.341 25.837 1.00 86.50 247 GLU A O 1
ATOM 2036 N N . PRO A 1 248 ? -6.708 -7.325 25.333 1.00 81.75 248 PRO A N 1
ATOM 2037 C CA . PRO A 1 248 ? -7.993 -6.744 24.983 1.00 81.75 248 PRO A CA 1
ATOM 2038 C C . PRO A 1 248 ? -8.663 -6.083 26.184 1.00 81.75 248 PRO A C 1
ATOM 2040 O O . PRO A 1 248 ? -8.788 -6.684 27.255 1.00 81.75 248 PRO A O 1
ATOM 2043 N N . ASN A 1 249 ? -9.187 -4.877 25.977 1.00 89.31 249 ASN A N 1
ATOM 2044 C CA . ASN A 1 249 ? -10.097 -4.274 26.938 1.00 89.31 249 ASN A CA 1
ATOM 2045 C C . ASN A 1 249 ? -11.419 -5.067 26.971 1.00 89.31 249 ASN A C 1
ATOM 2047 O O . ASN A 1 249 ? -11.812 -5.675 25.967 1.00 89.31 249 ASN A O 1
ATOM 2051 N N . PRO A 1 250 ? -12.163 -5.045 28.095 1.00 93.81 250 PRO A N 1
ATOM 2052 C CA . PRO A 1 250 ? -13.512 -5.612 28.131 1.00 93.81 250 PRO A CA 1
ATOM 2053 C C . PRO A 1 250 ? -14.442 -4.989 27.082 1.00 93.81 250 PRO A C 1
ATOM 2055 O O . PRO A 1 250 ? -15.333 -5.662 26.564 1.00 93.81 250 PRO A O 1
ATOM 2058 N N . LEU A 1 251 ? -14.223 -3.710 26.771 1.00 95.31 251 LEU A N 1
ATOM 2059 C CA . LEU A 1 251 ? -14.945 -2.955 25.759 1.00 95.31 251 LEU A CA 1
ATOM 2060 C C . LEU A 1 251 ? -13.997 -1.945 25.098 1.00 95.31 251 LEU A C 1
ATOM 2062 O O . LEU A 1 251 ? -13.443 -1.094 25.790 1.00 95.31 251 LEU A O 1
ATOM 2066 N N . ASP A 1 252 ? -13.862 -2.017 23.776 1.00 94.75 252 ASP A N 1
ATOM 2067 C CA . ASP A 1 252 ? -13.256 -0.977 22.942 1.00 94.75 252 ASP A CA 1
ATOM 2068 C C . ASP A 1 252 ? -14.344 -0.338 22.073 1.00 94.75 252 ASP A C 1
ATOM 2070 O O . ASP A 1 252 ? -15.114 -1.044 21.417 1.00 94.75 252 ASP A O 1
ATOM 2074 N N . LEU A 1 253 ? -14.397 0.995 22.054 1.00 95.81 253 LEU A N 1
ATOM 2075 C CA . LEU A 1 253 ? -15.307 1.774 21.213 1.00 95.81 253 LEU A CA 1
ATOM 2076 C C . LEU A 1 253 ? -14.487 2.644 20.255 1.00 95.81 253 LEU A C 1
ATOM 2078 O O . LEU A 1 253 ? -13.672 3.459 20.688 1.00 95.81 253 LEU A O 1
ATOM 2082 N N . CYS A 1 254 ? -14.698 2.457 18.955 1.00 96.38 254 CYS A N 1
ATOM 2083 C CA . CYS A 1 254 ? -14.141 3.280 17.887 1.00 96.38 254 CYS A CA 1
ATOM 2084 C C . CYS A 1 254 ? -15.296 4.091 17.287 1.00 96.38 254 CYS A C 1
ATOM 2086 O O . CYS A 1 254 ? -15.992 3.625 16.388 1.00 96.38 254 CYS A O 1
ATOM 2088 N N . GLU A 1 255 ? -15.587 5.251 17.883 1.00 95.56 255 GLU A N 1
ATOM 2089 C CA . GLU A 1 255 ? -16.834 5.991 17.636 1.00 95.56 255 GLU A CA 1
ATOM 2090 C C . GLU A 1 255 ? -16.951 6.524 16.200 1.00 95.56 255 GLU A C 1
ATOM 2092 O O . GLU A 1 255 ? -18.027 6.444 15.610 1.00 95.56 255 GLU A O 1
ATOM 2097 N N . GLU A 1 256 ? -15.856 7.009 15.609 1.00 95.75 256 GLU A N 1
ATOM 2098 C CA . GLU A 1 256 ? -15.876 7.599 14.263 1.00 95.75 256 GLU A CA 1
ATOM 2099 C C . GLU A 1 256 ? -16.101 6.543 13.175 1.00 95.75 256 GLU A C 1
ATOM 2101 O O . GLU A 1 256 ? -16.919 6.716 12.260 1.00 95.75 256 GLU A O 1
ATOM 2106 N N . THR A 1 257 ? -15.400 5.413 13.287 1.00 95.94 257 THR A N 1
ATOM 2107 C CA . THR A 1 257 ? -15.604 4.250 12.414 1.00 95.94 257 THR A CA 1
ATOM 2108 C C . THR A 1 257 ? -16.902 3.515 12.712 1.00 95.94 257 THR A C 1
ATOM 2110 O O . THR A 1 257 ? -17.493 2.952 11.793 1.00 95.94 257 THR A O 1
ATOM 2113 N N . GLY A 1 258 ? -17.389 3.588 13.952 1.00 95.94 258 GLY A N 1
ATOM 2114 C CA . GLY A 1 258 ? -18.580 2.895 14.435 1.00 95.94 258 GLY A CA 1
ATOM 2115 C C . GLY A 1 258 ? -18.337 1.432 14.805 1.00 95.94 258 GLY A C 1
ATOM 2116 O O . GLY A 1 258 ? -19.287 0.652 14.839 1.00 95.94 258 GLY A O 1
ATOM 2117 N N . VAL A 1 259 ? -17.088 1.049 15.090 1.00 96.75 259 VAL A N 1
ATOM 2118 C CA . VAL A 1 259 ? -16.733 -0.323 15.480 1.00 96.75 259 VAL A CA 1
ATOM 2119 C C . VAL A 1 259 ? -16.697 -0.455 17.000 1.00 96.75 259 VAL A C 1
ATOM 2121 O O . VAL A 1 259 ? -16.011 0.298 17.690 1.00 96.75 259 VAL A O 1
ATOM 2124 N N . ALA A 1 260 ? -17.395 -1.456 17.534 1.00 96.25 260 ALA A N 1
ATOM 2125 C CA . ALA A 1 260 ? -17.334 -1.825 18.945 1.00 96.25 260 ALA A CA 1
ATOM 2126 C C . ALA A 1 260 ? -16.805 -3.251 19.109 1.00 96.25 260 ALA A C 1
ATOM 2128 O O . ALA A 1 260 ? -17.292 -4.183 18.467 1.00 96.25 260 ALA A O 1
ATOM 2129 N N . ARG A 1 261 ? -15.847 -3.442 20.017 1.00 95.94 261 ARG A N 1
ATOM 2130 C CA . ARG A 1 261 ? -15.342 -4.761 20.408 1.00 95.94 261 ARG A CA 1
ATOM 2131 C C . ARG A 1 261 ? -15.673 -5.031 21.862 1.00 95.94 261 ARG A C 1
ATOM 2133 O O . ARG A 1 261 ? -15.279 -4.270 22.736 1.00 95.94 261 ARG A O 1
ATOM 2140 N N . PHE A 1 262 ? -16.333 -6.146 22.131 1.00 96.44 262 PHE A N 1
ATOM 2141 C CA . PHE A 1 262 ? -16.610 -6.624 23.481 1.00 96.44 262 PHE A CA 1
ATOM 2142 C C . PHE A 1 262 ? -15.875 -7.937 23.736 1.00 96.44 262 PHE A C 1
ATOM 2144 O O . PHE A 1 262 ? -15.961 -8.860 22.924 1.00 96.44 262 PHE A O 1
ATOM 2151 N N . THR A 1 263 ? -15.189 -8.039 24.875 1.00 94.88 263 THR A N 1
ATOM 2152 C CA . THR A 1 263 ? -14.469 -9.251 25.279 1.00 94.88 263 THR A CA 1
ATOM 2153 C C . THR A 1 263 ? -14.861 -9.675 26.692 1.00 94.88 263 THR A C 1
ATOM 2155 O O . THR A 1 263 ? -14.734 -8.912 27.647 1.00 94.88 263 THR A O 1
ATOM 2158 N N . GLN A 1 264 ? -15.295 -10.929 26.844 1.00 94.31 264 GLN A N 1
ATOM 2159 C CA . GLN A 1 264 ? -15.576 -11.543 28.142 1.00 94.31 264 GLN A CA 1
ATOM 2160 C C . GLN A 1 264 ? -15.060 -12.985 28.179 1.00 94.31 264 GLN A C 1
ATOM 2162 O O . GLN A 1 264 ? -15.631 -13.902 27.582 1.00 94.31 264 GLN A O 1
ATOM 2167 N N . GLY A 1 265 ? -13.967 -13.207 28.911 1.00 89.44 265 GLY A N 1
ATOM 2168 C CA . GLY A 1 265 ? -13.307 -14.510 28.956 1.00 89.44 265 GLY A CA 1
ATOM 2169 C C . GLY A 1 265 ? -12.802 -14.919 27.570 1.00 89.44 265 GLY A C 1
ATOM 2170 O O . GLY A 1 265 ? -11.936 -14.258 27.014 1.00 89.44 265 GLY A O 1
ATOM 2171 N N . LYS A 1 266 ? -13.342 -16.011 27.014 1.00 90.62 266 LYS A N 1
ATOM 2172 C CA . LYS A 1 266 ? -12.996 -16.502 25.664 1.00 90.62 266 LYS A CA 1
ATOM 2173 C C . LYS A 1 266 ? -13.906 -15.960 24.556 1.00 90.62 266 LYS A C 1
ATOM 2175 O O . LYS A 1 266 ? -13.689 -16.279 23.392 1.00 90.62 266 LYS A O 1
ATOM 2180 N N . LEU A 1 267 ? -14.953 -15.217 24.911 1.00 94.00 267 LEU A N 1
ATOM 2181 C CA . LEU A 1 267 ? -15.887 -14.643 23.952 1.00 94.00 267 LEU A CA 1
ATOM 2182 C C . LEU A 1 267 ? -15.374 -13.274 23.507 1.00 94.00 267 LEU A C 1
ATOM 2184 O O . LEU A 1 267 ? -15.168 -12.401 24.348 1.00 94.00 267 LEU A O 1
ATOM 2188 N N . THR A 1 268 ? -15.246 -13.082 22.196 1.00 95.88 268 THR A N 1
ATOM 2189 C CA . THR A 1 268 ? -15.038 -11.769 21.580 1.00 95.88 268 THR A CA 1
ATOM 2190 C C . THR A 1 268 ? -16.133 -11.534 20.550 1.00 95.88 268 THR A C 1
ATOM 2192 O O . THR A 1 268 ? -16.365 -12.381 19.689 1.00 95.88 268 THR A O 1
ATOM 2195 N N . LEU A 1 269 ? -16.799 -10.388 20.649 1.00 96.25 269 LEU A N 1
ATOM 2196 C CA . LEU A 1 269 ? -17.789 -9.911 19.691 1.00 96.25 269 LEU A CA 1
ATOM 2197 C C . LEU A 1 269 ? -17.286 -8.601 19.091 1.00 96.25 269 LEU A C 1
ATOM 2199 O O . LEU A 1 269 ? -16.854 -7.715 19.825 1.00 96.25 269 LEU A O 1
ATOM 2203 N N . LEU A 1 270 ? -17.351 -8.493 17.769 1.00 96.75 270 LEU A N 1
ATOM 2204 C CA . LEU A 1 270 ? -17.112 -7.260 17.030 1.00 96.75 270 LEU A CA 1
ATOM 2205 C C . LEU A 1 270 ? -18.436 -6.853 16.388 1.00 96.75 270 LEU A C 1
ATOM 2207 O O . LEU A 1 270 ? -19.090 -7.678 15.750 1.00 96.75 270 LEU A O 1
ATOM 2211 N N . PHE A 1 271 ? -18.823 -5.598 16.567 1.00 96.12 271 PHE A N 1
ATOM 2212 C CA . PHE A 1 271 ? -20.020 -5.010 15.986 1.00 96.12 271 PHE A CA 1
ATOM 2213 C C . PHE A 1 271 ? -19.618 -3.838 15.102 1.00 96.12 271 PHE A C 1
ATOM 2215 O O . PHE A 1 271 ? -18.888 -2.957 15.554 1.00 96.12 271 PHE A O 1
ATOM 2222 N N . ASP A 1 272 ? -20.122 -3.833 13.873 1.00 95.38 272 ASP A N 1
ATOM 2223 C CA . ASP A 1 272 ? -20.118 -2.655 13.015 1.00 95.38 272 ASP A CA 1
ATOM 2224 C C . ASP A 1 272 ? -21.482 -1.967 13.135 1.00 95.38 272 ASP A C 1
ATOM 2226 O O . ASP A 1 272 ? -22.516 -2.509 12.738 1.00 95.38 272 ASP A O 1
ATOM 2230 N N . CYS A 1 273 ? -21.471 -0.797 13.762 1.00 92.56 273 CYS A N 1
ATOM 2231 C CA . CYS A 1 273 ? -22.614 0.090 13.942 1.00 92.56 273 CYS A CA 1
ATOM 2232 C C . CYS A 1 273 ? -22.375 1.439 13.238 1.00 92.56 273 CYS A C 1
ATOM 2234 O O . CYS A 1 273 ? -23.053 2.422 13.548 1.00 92.56 273 CYS A O 1
ATOM 2236 N N . GLY A 1 274 ? -21.372 1.511 12.359 1.00 88.69 274 GLY A N 1
ATOM 2237 C CA . GLY A 1 274 ? -20.961 2.726 11.674 1.00 88.69 274 GLY A CA 1
ATOM 2238 C C . GLY A 1 274 ? -21.786 3.044 10.433 1.00 88.69 274 GLY A C 1
ATOM 2239 O O . GLY A 1 274 ? -22.708 2.328 10.042 1.00 88.69 274 GLY A O 1
ATOM 2240 N N . LYS A 1 275 ? -21.430 4.154 9.780 1.00 88.06 275 LYS A N 1
ATOM 2241 C CA . LYS A 1 275 ? -21.815 4.386 8.385 1.00 88.06 275 LYS A CA 1
ATOM 2242 C C . LYS A 1 275 ? -21.138 3.337 7.494 1.00 88.06 275 LYS A C 1
ATOM 2244 O O . LYS A 1 275 ? -20.087 2.822 7.851 1.00 88.06 275 LYS A O 1
ATOM 2249 N N . LEU A 1 276 ? -21.690 3.095 6.305 1.00 85.62 276 LEU A N 1
ATOM 2250 C CA . LEU A 1 276 ? -21.090 2.180 5.321 1.00 85.62 276 LEU A CA 1
ATOM 2251 C C . LEU A 1 276 ? -19.729 2.670 4.795 1.00 85.62 276 LEU A C 1
ATOM 2253 O O . LEU A 1 276 ? -18.874 1.868 4.445 1.00 85.62 276 LEU A O 1
ATOM 2257 N N . GLY A 1 277 ? -19.536 3.985 4.738 1.00 84.31 277 GLY A N 1
ATOM 2258 C CA . GLY A 1 277 ? -18.358 4.645 4.188 1.00 84.31 277 GLY A CA 1
ATOM 2259 C C . GLY A 1 277 ? -18.515 6.166 4.278 1.00 84.31 277 GLY A C 1
ATOM 2260 O O . GLY A 1 277 ? -19.458 6.642 4.926 1.00 84.31 277 GLY A O 1
ATOM 2261 N N . PRO A 1 278 ? -17.599 6.942 3.684 1.00 84.56 278 PRO A N 1
ATOM 2262 C CA . PRO A 1 278 ? -17.767 8.385 3.536 1.00 84.56 278 PRO A CA 1
ATOM 2263 C C . PRO A 1 278 ? -18.902 8.701 2.551 1.00 84.56 278 PRO A C 1
ATOM 2265 O O . PRO A 1 278 ? -19.195 7.907 1.661 1.00 84.56 278 PRO A O 1
ATOM 2268 N N . ASP A 1 279 ? -19.543 9.861 2.707 1.00 82.00 279 ASP A N 1
ATOM 2269 C CA . ASP A 1 279 ? -20.702 10.244 1.887 1.00 82.00 279 ASP A CA 1
ATOM 2270 C C . ASP A 1 279 ? -20.283 10.689 0.463 1.00 82.00 279 ASP A C 1
ATOM 2272 O O . ASP A 1 279 ? -21.125 10.811 -0.426 1.00 82.00 279 ASP A O 1
ATOM 2276 N N . GLU A 1 280 ? -18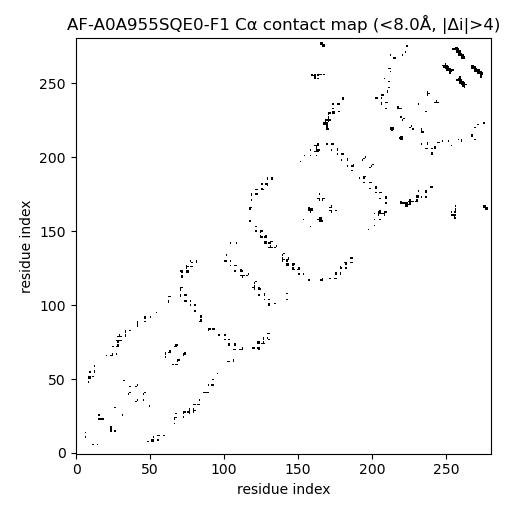.989 10.959 0.251 1.00 75.31 280 GLU A N 1
ATOM 2277 C CA . GLU A 1 280 ? -18.427 11.506 -0.990 1.00 75.31 280 GLU A CA 1
ATOM 2278 C C . GLU A 1 280 ? -17.817 10.468 -1.954 1.00 75.31 280 GLU A C 1
ATOM 2280 O O . GLU A 1 280 ? -17.290 10.881 -2.990 1.00 75.31 280 GLU A O 1
ATOM 2285 N N . LEU A 1 281 ? -17.849 9.169 -1.619 1.00 68.81 281 LEU A N 1
ATOM 2286 C CA . LEU A 1 281 ? -17.363 8.067 -2.472 1.00 68.81 281 LEU A CA 1
ATOM 2287 C C . LEU A 1 281 ? -18.490 7.381 -3.256 1.00 68.81 281 LEU A C 1
ATOM 2289 O O . LEU A 1 281 ? -19.596 7.212 -2.695 1.00 68.81 281 LEU A O 1
#